Protein AF-0000000085990674 (afdb_homodimer)

Secondary structure (DSSP, 8-state):
--PPPEEEE----EEE-TT--EEE--EEET--S-EEEEETTEEPPPBTTTEE--SS-TT-B--EEE-S--HHHH-EEEEEEE--SSTTSPPEEPPPEEEEE------/--PPPEEEE----EEE-TT--EEE--EEET--S-EEEEETTEEPPPBTTTEE--SS-TT-B--EEE-S--HHHH-EEEEEEE--SSSSSPPEEPPPEEEEE------

pLDDT: mean 93.73, std 12.55, range [32.0, 98.94]

InterPro domains:
  IPR003599 Immunoglobulin domain subtype [SM00409] (11-102)
  IPR007110 Immunoglobulin-like domain [PS50835] (5-93)
  IPR013098 Immunoglobulin I-set [PF07679] (6-86)
  IPR013783 Immunoglobulin-like fold [G3DSA:2.60.40.10] (4-104)
  IPR036179 Immunoglobulin-like domain superfamily [SSF48726] (5-102)

Radius of gyration: 18.26 Å; Cα contacts (8 Å, |Δi|>4): 557; chains: 2; bounding box: 51×64×45 Å

Structure (mmCIF, N/CA/C/O backbone):
data_AF-0000000085990674-model_v1
#
loop_
_entity.id
_entity.type
_entity.pdbx_description
1 polymer 'Kin of IRRE-like protein 1'
#
loop_
_atom_site.group_PDB
_atom_site.id
_atom_site.type_symbol
_atom_site.label_atom_id
_atom_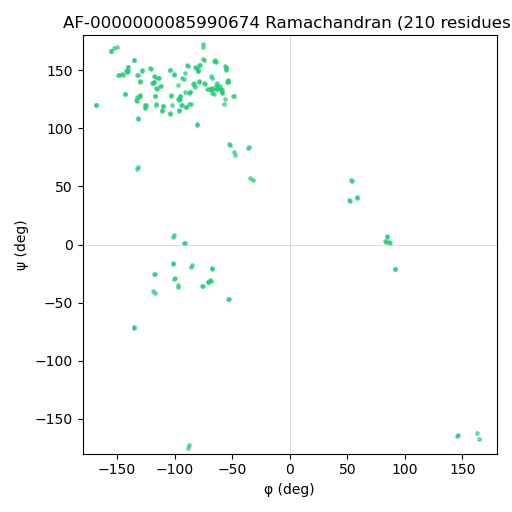site.label_alt_id
_atom_site.label_comp_id
_atom_site.label_asym_id
_atom_site.label_entity_id
_atom_site.label_seq_id
_atom_site.pdbx_PDB_ins_code
_atom_site.Cartn_x
_atom_site.Cartn_y
_atom_site.Cartn_z
_atom_site.occupancy
_atom_site.B_iso_or_equiv
_atom_site.auth_seq_id
_atom_site.auth_comp_id
_atom_site.auth_asym_id
_atom_site.auth_atom_id
_atom_site.pdbx_PDB_model_num
ATOM 1 N N . ALA A 1 1 ? -24.328 -13.125 8.32 1 42.25 1 ALA A N 1
ATOM 2 C CA . ALA A 1 1 ? -24.328 -12.32 7.105 1 42.25 1 ALA A CA 1
ATOM 3 C C . ALA A 1 1 ? -23.016 -11.586 6.926 1 42.25 1 ALA A C 1
ATOM 5 O O . ALA A 1 1 ? -22.594 -10.828 7.805 1 42.25 1 ALA A O 1
ATOM 6 N N . LEU A 1 2 ? -21.922 -12.164 6.461 1 58.19 2 LEU A N 1
ATOM 7 C CA . LEU A 1 2 ? -20.531 -11.703 6.512 1 58.19 2 LEU A CA 1
ATOM 8 C C . LEU A 1 2 ? -20.422 -10.273 5.98 1 58.19 2 LEU A C 1
ATOM 10 O O . LEU A 1 2 ? -20.641 -10.031 4.793 1 58.19 2 LEU A O 1
ATOM 14 N N . PHE A 1 3 ? -20.656 -9.391 6.926 1 79.94 3 PHE A N 1
ATOM 15 C CA . PHE A 1 3 ? -20.781 -8 6.504 1 79.94 3 PHE A CA 1
ATOM 16 C C . PHE A 1 3 ? -19.531 -7.547 5.762 1 79.94 3 PHE A C 1
ATOM 18 O O . PHE A 1 3 ? -18.406 -7.848 6.176 1 79.94 3 PHE A O 1
ATOM 25 N N . LEU A 1 4 ? -19.672 -7.117 4.527 1 89 4 LEU A N 1
ATOM 26 C CA . LEU A 1 4 ? -18.641 -6.551 3.676 1 89 4 LEU A CA 1
ATOM 27 C C . LEU A 1 4 ? -18.062 -5.277 4.293 1 89 4 LEU A C 1
ATOM 29 O O . LEU A 1 4 ? -18.766 -4.543 4.98 1 89 4 LEU A O 1
ATOM 33 N N . GLN A 1 5 ? -16.797 -5.152 4.258 1 96 5 GLN A N 1
ATOM 34 C CA . GLN A 1 5 ? -16.219 -3.875 4.668 1 96 5 GLN A CA 1
ATOM 35 C C . GLN A 1 5 ? -16.672 -2.746 3.744 1 96 5 GLN A C 1
ATOM 37 O O . GLN A 1 5 ? -16.781 -2.936 2.531 1 96 5 GLN A O 1
ATOM 42 N N . VAL A 1 6 ? -16.984 -1.6 4.344 1 96.5 6 VAL A N 1
ATOM 43 C CA . VAL A 1 6 ? -17.484 -0.451 3.59 1 96.5 6 VAL A CA 1
ATOM 44 C C . VAL A 1 6 ? -16.969 0.841 4.227 1 96.5 6 VAL A C 1
ATOM 46 O O . VAL A 1 6 ? -16.844 0.926 5.449 1 96.5 6 VAL A O 1
ATOM 49 N N . PHE A 1 7 ? -16.75 1.803 3.361 1 98.12 7 PHE A N 1
ATOM 50 C CA . PHE A 1 7 ? -16.344 3.088 3.918 1 98.12 7 PHE A CA 1
ATOM 51 C C . PHE A 1 7 ? -17.484 3.717 4.707 1 98.12 7 PHE A C 1
ATOM 53 O O . PHE A 1 7 ? -18.625 3.732 4.25 1 98.12 7 PHE A O 1
ATOM 60 N N . ASP A 1 8 ? -17.141 4.094 5.836 1 98.56 8 ASP A N 1
ATOM 61 C CA . ASP A 1 8 ? -18.047 4.891 6.648 1 98.56 8 ASP A CA 1
ATOM 62 C C . ASP A 1 8 ? -17.734 6.379 6.539 1 98.56 8 ASP A C 1
ATOM 64 O O . ASP A 1 8 ? -18.625 7.223 6.645 1 98.56 8 ASP A O 1
ATOM 68 N N . THR A 1 9 ? -16.547 6.789 6.438 1 98.81 9 THR A N 1
ATOM 69 C CA . THR A 1 9 ? -16.016 8.133 6.223 1 98.81 9 THR A CA 1
ATOM 70 C C . THR A 1 9 ? -14.984 8.133 5.105 1 98.81 9 THR A C 1
ATOM 72 O O . THR A 1 9 ? -14.062 7.324 5.109 1 98.81 9 THR A O 1
ATOM 75 N N . LEU A 1 10 ? -15.172 8.984 4.145 1 98.88 10 LEU A N 1
ATOM 76 C CA . LEU A 1 10 ? -14.234 9.148 3.037 1 98.88 10 LEU A CA 1
ATOM 77 C C . LEU A 1 10 ? -13.352 10.367 3.248 1 98.88 10 LEU A C 1
ATOM 79 O O . LEU A 1 10 ? -13.773 11.352 3.865 1 98.88 10 LEU A O 1
ATOM 83 N N . PRO A 1 11 ? -12.07 10.289 2.773 1 98.88 11 PRO A N 1
ATOM 84 C CA . PRO A 1 11 ? -11.25 11.5 2.809 1 98.88 11 PRO A CA 1
ATOM 85 C C . PRO A 1 11 ? -11.797 12.602 1.9 1 98.88 11 PRO A C 1
ATOM 87 O O . PRO A 1 11 ? -12.57 12.32 0.98 1 98.88 11 PRO A O 1
ATOM 90 N N . GLN A 1 12 ? -11.398 13.758 2.225 1 98.5 12 GLN A N 1
ATOM 91 C CA . GLN A 1 12 ? -11.766 14.922 1.427 1 98.5 12 GLN A CA 1
ATOM 92 C C . GLN A 1 12 ? -10.562 15.836 1.203 1 98.5 12 GLN A C 1
ATOM 94 O O . GLN A 1 12 ? -9.586 15.773 1.95 1 98.5 12 GLN A O 1
ATOM 99 N N . ASP A 1 13 ? -10.688 16.656 0.157 1 98.62 13 ASP A N 1
ATOM 100 C CA . ASP A 1 13 ? -9.656 17.656 -0.082 1 98.62 13 ASP A CA 1
ATOM 101 C C . ASP A 1 13 ? -9.414 18.5 1.163 1 98.62 13 ASP A C 1
ATOM 103 O O . ASP A 1 13 ? -10.352 18.844 1.882 1 98.62 13 ASP A O 1
ATOM 107 N N . ARG A 1 14 ? -8.172 18.797 1.4 1 97.69 14 ARG A N 1
ATOM 108 C CA . ARG A 1 14 ? -7.801 19.609 2.551 1 97.69 14 ARG A CA 1
ATOM 109 C C . ARG A 1 14 ? -6.691 20.594 2.188 1 97.69 14 ARG A C 1
ATOM 111 O O . ARG A 1 14 ? -5.914 20.344 1.263 1 97.69 14 ARG A O 1
ATOM 118 N N . GLU A 1 15 ? -6.688 21.641 2.801 1 97.75 15 GLU A N 1
ATOM 119 C CA . GLU A 1 15 ? -5.594 22.609 2.768 1 97.75 15 GLU A CA 1
ATOM 120 C C . GLU A 1 15 ? -4.965 22.781 4.148 1 97.75 15 GLU A C 1
ATOM 122 O O . GLU A 1 15 ? -5.672 22.781 5.16 1 97.75 15 GLU A O 1
ATOM 127 N N . VAL A 1 16 ? -3.703 22.969 4.184 1 98.06 16 VAL A N 1
ATOM 128 C CA . VAL A 1 16 ? -3.01 23.078 5.465 1 98.06 16 VAL A CA 1
ATOM 129 C C . VAL A 1 16 ? -1.811 24.016 5.32 1 98.06 16 VAL A C 1
ATOM 131 O O . VAL A 1 16 ? -1.22 24.109 4.242 1 98.06 16 VAL A O 1
ATOM 134 N N . ASN A 1 17 ? -1.487 24.766 6.344 1 97.25 17 ASN A N 1
ATOM 135 C CA . ASN A 1 17 ? -0.262 25.562 6.348 1 97.25 17 ASN A CA 1
ATOM 136 C C . ASN A 1 17 ? 0.957 24.703 6.684 1 97.25 17 ASN A C 1
ATOM 138 O O . ASN A 1 17 ? 0.859 23.766 7.465 1 97.25 17 ASN A O 1
ATOM 142 N N . PRO A 1 18 ? 2.135 25.125 6.102 1 97.12 18 PRO A N 1
ATOM 143 C CA . PRO A 1 18 ? 3.346 24.391 6.488 1 97.12 18 PRO A CA 1
ATOM 144 C C . PRO A 1 18 ? 3.549 24.344 8 1 97.12 18 PRO A C 1
ATOM 146 O O . PRO A 1 18 ? 3.287 25.344 8.688 1 97.12 18 PRO A O 1
ATOM 149 N N . GLY A 1 19 ? 4.008 23.141 8.5 1 96.62 19 GLY A N 1
ATOM 150 C CA . GLY A 1 19 ? 4.336 23.016 9.906 1 96.62 19 GLY A CA 1
ATOM 151 C C . GLY A 1 19 ? 3.162 22.547 10.75 1 96.62 19 GLY A C 1
ATOM 152 O O . GLY A 1 19 ? 3.348 22.047 11.859 1 96.62 19 GLY A O 1
ATOM 153 N N . GLU A 1 20 ? 1.938 22.719 10.234 1 97.19 20 GLU A N 1
ATOM 154 C CA . GLU A 1 20 ? 0.744 22.391 11.008 1 97.19 20 GLU A CA 1
ATOM 155 C C . GLU A 1 20 ? 0.441 20.8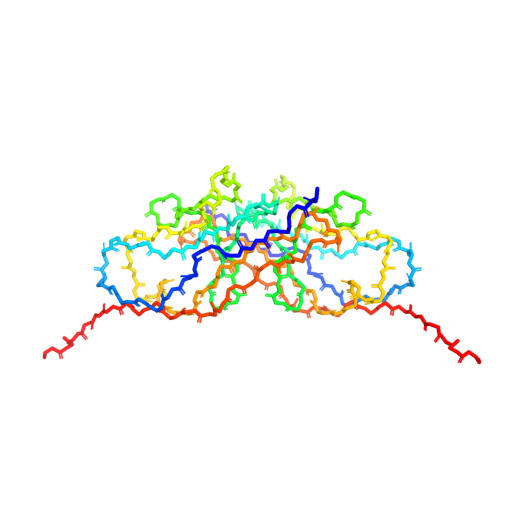91 10.938 1 97.19 20 GLU A C 1
ATOM 157 O O . GLU A 1 20 ? 0.866 20.203 10.008 1 97.19 20 GLU A O 1
ATOM 162 N N . LEU A 1 21 ? -0.22 20.422 12.023 1 98.12 21 LEU A N 1
ATOM 163 C CA . LEU A 1 21 ? -0.742 19.062 12.055 1 98.12 21 LEU A CA 1
ATOM 164 C C . LEU A 1 21 ? -2.096 18.969 11.359 1 98.12 21 LEU A C 1
ATOM 166 O O . LEU A 1 21 ? -2.947 19.844 11.547 1 98.12 21 LEU A O 1
ATOM 170 N N . ILE A 1 22 ? -2.318 18 10.594 1 98.5 22 ILE A N 1
ATOM 171 C CA . ILE A 1 22 ? -3.621 17.781 9.969 1 98.5 22 ILE A CA 1
ATOM 172 C C . ILE A 1 22 ? -3.949 16.281 9.969 1 98.5 22 ILE A C 1
ATOM 174 O O . ILE A 1 22 ? -3.047 15.445 9.977 1 98.5 22 ILE A O 1
ATOM 178 N N . VAL A 1 23 ? -5.188 15.914 9.969 1 98.62 23 VAL A N 1
ATOM 179 C CA . VAL A 1 23 ? -5.668 14.547 9.844 1 98.62 23 VAL A CA 1
ATOM 180 C C . VAL A 1 23 ? -6.496 14.406 8.562 1 98.62 23 VAL A C 1
ATOM 182 O O . VAL A 1 23 ? -7.391 15.211 8.305 1 98.62 23 VAL A O 1
ATOM 185 N N . ILE A 1 24 ? -6.227 13.508 7.77 1 98.81 24 ILE A N 1
ATOM 186 C CA . ILE A 1 24 ? -7.102 13.109 6.668 1 98.81 24 ILE A CA 1
ATOM 187 C C . ILE A 1 24 ? -7.949 11.914 7.09 1 98.81 24 ILE A C 1
ATOM 189 O O . ILE A 1 24 ? -7.418 10.828 7.355 1 98.81 24 ILE A O 1
ATOM 193 N N . PRO A 1 25 ? -9.188 12.078 7.148 1 98.88 25 PRO A N 1
ATOM 194 C CA . PRO A 1 25 ? -10.023 11.023 7.711 1 98.88 25 PRO A CA 1
ATOM 195 C C . PRO A 1 25 ? -10.273 9.883 6.727 1 98.88 25 PRO A C 1
ATOM 197 O O . PRO A 1 25 ? -10.305 10.102 5.512 1 98.88 25 PRO A O 1
ATOM 200 N N . CYS A 1 26 ? -10.516 8.781 7.238 1 98.94 26 CYS A N 1
ATOM 201 C CA . CYS A 1 26 ? -10.961 7.574 6.555 1 98.94 26 CYS A CA 1
ATOM 202 C C . CYS A 1 26 ? -11.422 6.52 7.551 1 98.94 26 CYS A C 1
ATOM 204 O O . CYS A 1 26 ? -10.641 6.062 8.391 1 98.94 26 CYS A O 1
ATOM 206 N N . LYS A 1 27 ? -12.555 6.117 7.504 1 98.88 27 LYS A N 1
ATOM 207 C CA . LYS A 1 27 ? -13.094 5.117 8.422 1 98.88 27 LYS A CA 1
ATOM 208 C C . LYS A 1 27 ? -13.844 4.023 7.668 1 98.88 27 LYS A C 1
ATOM 210 O O . LYS A 1 27 ? -14.523 4.301 6.676 1 98.88 27 LYS A O 1
ATOM 215 N N . VAL A 1 28 ? -13.789 2.879 8.125 1 98.25 28 VAL A N 1
ATOM 216 C CA . VAL A 1 28 ? -14.359 1.718 7.449 1 98.25 28 VAL A CA 1
ATOM 217 C C . VAL A 1 28 ? -15.234 0.926 8.422 1 98.25 28 VAL A C 1
ATOM 219 O O . VAL A 1 28 ? -14.805 0.62 9.539 1 98.25 28 VAL A O 1
ATOM 222 N N . ARG A 1 29 ? -16.391 0.662 8.047 1 97.38 29 ARG A N 1
ATOM 223 C CA . ARG A 1 29 ? -17.25 -0.244 8.797 1 97.38 29 ARG A CA 1
ATOM 224 C C . ARG A 1 29 ? -16.953 -1.698 8.438 1 97.38 29 ARG A C 1
ATOM 226 O O . ARG A 1 29 ? -16.766 -2.025 7.262 1 97.38 29 ARG A O 1
ATOM 233 N N . ASN A 1 30 ? -16.938 -2.602 9.516 1 95.62 30 ASN A N 1
ATOM 234 C CA . ASN A 1 30 ? -16.672 -4.023 9.344 1 95.62 30 ASN A CA 1
ATOM 235 C C . ASN A 1 30 ? -15.312 -4.27 8.695 1 95.62 30 ASN A C 1
ATOM 237 O O . ASN A 1 30 ? -15.203 -5.059 7.754 1 95.62 30 ASN A O 1
ATOM 241 N N . ARG A 1 31 ? -14.375 -3.537 9.094 1 96.5 31 ARG A N 1
ATOM 242 C CA . ARG A 1 31 ? -13.047 -3.623 8.5 1 96.5 31 ARG A CA 1
ATOM 243 C C . ARG A 1 31 ? -12.469 -5.027 8.648 1 96.5 31 ARG A C 1
ATOM 245 O O . ARG A 1 31 ? -12.367 -5.547 9.758 1 96.5 31 ARG A O 1
ATOM 252 N N . LYS A 1 32 ? -12 -5.559 7.617 1 94.88 32 LYS A N 1
ATOM 253 C CA . LYS A 1 32 ? -11.391 -6.883 7.613 1 94.88 32 LYS A CA 1
ATOM 254 C C . LYS A 1 32 ? -9.914 -6.805 7.211 1 94.88 32 LYS A C 1
ATOM 256 O O . LYS A 1 32 ? -9.07 -7.5 7.785 1 94.88 32 LYS A O 1
ATOM 261 N N . GLY A 1 33 ? -9.656 -6 6.234 1 96.38 33 GLY A N 1
ATOM 262 C CA . GLY A 1 33 ? -8.297 -5.879 5.727 1 96.38 33 GLY A CA 1
ATOM 263 C C . GLY A 1 33 ? -7.473 -4.848 6.473 1 96.38 33 GLY A C 1
ATOM 264 O O . GLY A 1 33 ? -7.879 -4.371 7.531 1 96.38 33 GLY A O 1
ATOM 265 N N . GLU A 1 34 ? -6.266 -4.586 5.961 1 97.25 34 GLU A N 1
ATOM 266 C CA . GLU A 1 34 ? -5.355 -3.59 6.523 1 97.25 34 GLU A CA 1
ATOM 267 C C . GLU A 1 34 ? -5.527 -2.238 5.836 1 97.25 34 GLU A C 1
ATOM 269 O O . GLU A 1 34 ? -5.707 -2.172 4.617 1 97.25 34 GLU A O 1
ATOM 274 N N . CYS A 1 35 ? -5.406 -1.217 6.617 1 98.62 35 CYS A N 1
ATOM 275 C CA . CYS A 1 35 ? -5.438 0.138 6.074 1 98.62 35 CYS A CA 1
ATOM 276 C C . CYS A 1 35 ? -4.094 0.508 5.457 1 98.62 35 CYS A C 1
ATOM 278 O O . CYS A 1 35 ? -3.041 0.162 5.992 1 98.62 35 CYS A O 1
ATOM 280 N N . ALA A 1 36 ? -4.184 1.183 4.371 1 98.62 36 ALA A N 1
ATOM 281 C CA . ALA A 1 36 ? -3.002 1.698 3.682 1 98.62 36 ALA A CA 1
ATOM 282 C C . ALA A 1 36 ? -3.268 3.082 3.096 1 98.62 36 ALA A C 1
ATOM 284 O O . ALA A 1 36 ? -4.41 3.416 2.771 1 98.62 36 ALA A O 1
ATOM 285 N N . TRP A 1 37 ? -2.254 3.834 3.047 1 98.81 37 TRP A N 1
ATOM 286 C CA . TRP A 1 37 ? -2.326 5.145 2.41 1 98.81 37 TRP A CA 1
ATOM 287 C C . TRP A 1 37 ? -1.354 5.234 1.238 1 98.81 37 TRP A C 1
ATOM 289 O O . TRP A 1 37 ? -0.23 4.734 1.316 1 98.81 37 TRP A O 1
ATOM 299 N N . LEU A 1 38 ? -1.791 5.805 0.256 1 98.75 38 LEU A N 1
ATOM 300 C CA . LEU A 1 38 ? -0.94 6.141 -0.881 1 98.75 38 LEU A CA 1
ATOM 301 C C . LEU A 1 38 ? -0.883 7.652 -1.09 1 98.75 38 LEU A C 1
ATOM 303 O O . LEU A 1 38 ? -1.889 8.344 -0.918 1 98.75 38 LEU A O 1
ATOM 307 N N . LYS A 1 39 ? 0.261 8.094 -1.398 1 98.44 39 LYS A N 1
ATOM 308 C CA . LYS A 1 39 ? 0.44 9.445 -1.918 1 98.44 39 LYS A CA 1
ATOM 309 C C . LYS A 1 39 ? 0.974 9.414 -3.348 1 98.44 39 LYS A C 1
ATOM 311 O O . LYS A 1 39 ? 2.039 8.852 -3.607 1 98.44 39 LYS A O 1
ATOM 316 N N . ASP A 1 40 ? 0.173 10.023 -4.234 1 98.06 40 ASP A N 1
ATOM 317 C CA . ASP A 1 40 ? 0.541 10.047 -5.645 1 98.06 40 ASP A CA 1
ATOM 318 C C . ASP A 1 40 ? 0.86 8.641 -6.148 1 98.06 40 ASP A C 1
ATOM 320 O O . ASP A 1 40 ? 1.85 8.438 -6.859 1 98.06 40 ASP A O 1
ATOM 324 N N . GLY A 1 41 ? 0.115 7.656 -5.684 1 97.56 41 GLY A N 1
ATOM 325 C CA . GLY A 1 41 ? 0.191 6.293 -6.184 1 97.56 41 GLY A CA 1
ATOM 326 C C . GLY A 1 41 ? 1.259 5.465 -5.496 1 97.56 41 GLY A C 1
ATOM 327 O O . GLY A 1 41 ? 1.486 4.309 -5.863 1 97.56 41 GLY A O 1
ATOM 328 N N . VAL A 1 42 ? 1.925 6.09 -4.527 1 97.88 42 VAL A N 1
ATOM 329 C CA . VAL A 1 42 ? 3.006 5.406 -3.824 1 97.88 42 VAL A CA 1
ATOM 330 C C . VAL A 1 42 ? 2.6 5.156 -2.373 1 97.88 42 VAL A C 1
ATOM 332 O O . VAL A 1 42 ? 2.057 6.043 -1.71 1 97.88 42 VAL A O 1
ATOM 335 N N . VAL A 1 43 ? 2.9 3.916 -1.858 1 98.44 43 VAL A N 1
ATOM 336 C CA . VAL A 1 43 ? 2.498 3.529 -0.51 1 98.44 43 VAL A CA 1
ATOM 337 C C . VAL A 1 43 ? 3.279 4.344 0.517 1 98.44 43 VAL A C 1
ATOM 339 O O . VAL A 1 43 ? 4.5 4.496 0.401 1 98.44 43 VAL A O 1
ATOM 342 N N . VAL A 1 44 ? 2.615 4.836 1.443 1 97.81 44 VAL A N 1
ATOM 343 C CA . VAL A 1 44 ? 3.195 5.668 2.492 1 97.81 44 VAL A CA 1
ATOM 344 C C . VAL A 1 44 ? 3.514 4.809 3.715 1 97.81 44 VAL A C 1
ATOM 346 O O . VAL A 1 44 ? 2.67 4.035 4.172 1 97.81 44 VAL A O 1
ATOM 349 N N . GLY A 1 45 ? 4.691 4.875 4.195 1 97.12 45 GLY A N 1
ATOM 350 C CA . GLY A 1 45 ? 5.043 4.227 5.449 1 97.12 45 GLY A CA 1
ATOM 351 C C . GLY A 1 45 ? 4.812 5.109 6.66 1 97.12 45 GLY A C 1
ATOM 352 O O . GLY A 1 45 ? 4.836 6.34 6.555 1 97.12 45 GLY A O 1
ATOM 353 N N . LYS A 1 46 ? 4.59 4.469 7.809 1 96.81 46 LYS A N 1
ATOM 354 C CA . LYS A 1 46 ? 4.535 5.211 9.062 1 96.81 46 LYS A CA 1
ATOM 355 C C . LYS A 1 46 ? 5.898 5.793 9.422 1 96.81 46 LYS A C 1
ATOM 357 O O . LYS A 1 46 ? 6.922 5.117 9.289 1 96.81 46 LYS A O 1
ATOM 362 N N . ILE A 1 47 ? 5.887 6.934 9.781 1 96.12 47 ILE A N 1
ATOM 363 C CA . ILE A 1 47 ? 7.074 7.637 10.258 1 96.12 47 ILE A CA 1
ATOM 364 C C . ILE A 1 47 ? 6.758 8.359 11.562 1 96.12 47 ILE A C 1
ATOM 366 O O . ILE A 1 47 ? 6.035 9.359 11.57 1 96.12 47 ILE A O 1
ATOM 370 N N . PRO A 1 48 ? 7.32 7.816 12.625 1 93.69 48 PRO A N 1
ATOM 371 C CA . PRO A 1 48 ? 7.059 8.5 13.891 1 93.69 48 PRO A CA 1
ATOM 372 C C . PRO A 1 48 ? 7.301 10.008 13.805 1 93.69 48 PRO A C 1
ATOM 374 O O . PRO A 1 48 ? 8.352 10.445 13.336 1 93.69 48 PRO A O 1
ATOM 377 N N . GLY A 1 49 ? 6.316 10.758 14.219 1 93.94 49 GLY A N 1
ATOM 378 C CA . GLY A 1 49 ? 6.418 12.211 14.211 1 93.94 49 GLY A CA 1
ATOM 379 C C . GLY A 1 49 ? 6.098 12.828 12.859 1 93.94 49 GLY A C 1
ATOM 380 O O . GLY A 1 49 ? 6.242 14.039 12.68 1 93.94 49 GLY A O 1
ATOM 381 N N . LYS A 1 50 ? 5.754 12.109 11.977 1 97.06 50 LYS A N 1
ATOM 382 C CA . LYS A 1 50 ? 5.441 12.641 10.656 1 97.06 50 LYS A CA 1
ATOM 383 C C . LYS A 1 50 ? 4.156 12.023 10.102 1 97.06 50 LYS A C 1
ATOM 385 O O . LYS A 1 50 ? 3.131 12.695 10 1 97.06 50 LYS A O 1
ATOM 390 N N . TYR A 1 51 ? 4.176 10.758 9.727 1 98.12 51 TYR A N 1
ATOM 391 C CA . TYR A 1 51 ? 2.996 10.023 9.281 1 98.12 51 TYR A CA 1
ATOM 392 C C . TYR A 1 51 ? 2.586 8.977 10.297 1 98.12 51 TYR A C 1
ATOM 394 O O . TYR A 1 51 ? 3.332 8.023 10.555 1 98.12 51 TYR A O 1
ATOM 402 N N . THR A 1 52 ? 1.354 9.094 10.836 1 98.19 52 THR A N 1
ATOM 403 C CA . THR A 1 52 ? 0.875 8.133 11.82 1 98.19 52 THR A CA 1
ATOM 404 C C . THR A 1 52 ? -0.539 7.672 11.484 1 98.19 52 THR A C 1
ATOM 406 O O . THR A 1 52 ? -1.438 8.492 11.289 1 98.19 52 THR A O 1
ATOM 409 N N . PHE A 1 53 ? -0.745 6.398 11.359 1 98.44 53 PHE A N 1
ATOM 410 C CA . PHE A 1 53 ? -2.047 5.773 11.156 1 98.44 53 PHE A CA 1
ATOM 411 C C . PHE A 1 53 ? -2.033 4.324 11.641 1 98.44 53 PHE A C 1
ATOM 413 O O . PHE A 1 53 ? -0.971 3.781 11.953 1 98.44 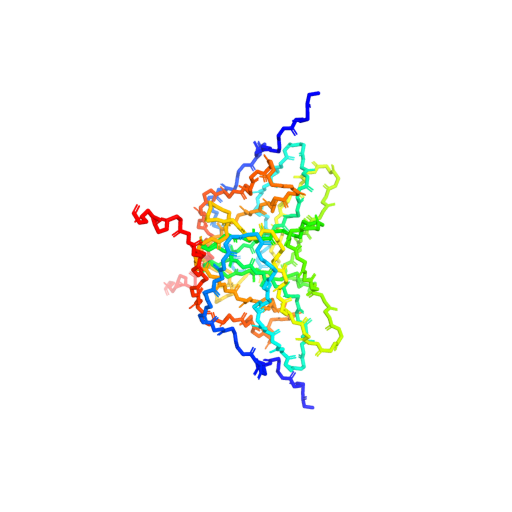53 PHE A O 1
ATOM 420 N N . ASN A 1 54 ? -3.18 3.75 11.766 1 98.19 54 ASN A N 1
ATOM 421 C CA . ASN A 1 54 ? -3.279 2.355 12.18 1 98.19 54 ASN A CA 1
ATOM 422 C C . ASN A 1 54 ? -3.58 1.438 11 1 98.19 54 ASN A C 1
ATOM 424 O O . ASN A 1 54 ? -4.527 1.677 10.25 1 98.19 54 ASN A O 1
ATOM 428 N N . ARG A 1 55 ? -2.828 0.45 10.875 1 97.31 55 ARG A N 1
ATOM 429 C CA . ARG A 1 55 ? -3.047 -0.486 9.773 1 97.31 55 ARG A CA 1
ATOM 430 C C . ARG A 1 55 ? -4.238 -1.393 10.062 1 97.31 55 ARG A C 1
ATOM 432 O O . ARG A 1 55 ? -4.949 -1.8 9.141 1 97.31 55 ARG A O 1
ATOM 439 N N . GLU A 1 56 ? -4.336 -1.705 11.367 1 97.38 56 GLU A N 1
ATOM 440 C CA . GLU A 1 56 ? -5.395 -2.631 11.75 1 97.38 56 GLU A CA 1
ATOM 441 C C . GLU A 1 56 ? -6.176 -2.111 12.953 1 97.38 56 GLU A C 1
ATOM 443 O O . GLU A 1 56 ? -6.266 -2.787 13.977 1 97.38 56 GLU A O 1
ATOM 448 N N . PRO A 1 57 ? -6.844 -1.015 12.75 1 98.31 57 PRO A N 1
ATOM 449 C CA . PRO A 1 57 ? -7.625 -0.48 13.867 1 98.31 57 PRO A CA 1
ATOM 450 C C . PRO A 1 57 ? -8.883 -1.296 14.148 1 98.31 57 PRO A C 1
ATOM 452 O O . PRO A 1 57 ? -9.633 -1.625 13.219 1 98.31 57 PRO A O 1
ATOM 455 N N . ASP A 1 58 ? -9.203 -1.532 15.367 1 97.19 58 ASP A N 1
ATOM 456 C CA . ASP A 1 58 ? -10.383 -2.305 15.742 1 97.19 58 ASP A CA 1
ATOM 457 C C . ASP A 1 58 ? -11.664 -1.524 15.453 1 97.19 58 ASP A C 1
ATOM 459 O O . ASP A 1 58 ? -12.703 -2.113 15.133 1 97.19 58 ASP A O 1
ATOM 463 N N . ASP A 1 59 ? -11.547 -0.272 15.578 1 97.62 59 ASP A N 1
ATOM 464 C CA . ASP A 1 59 ? -12.742 0.55 15.406 1 97.62 59 ASP A CA 1
ATOM 465 C C . ASP A 1 59 ? -12.898 1.002 13.961 1 97.62 59 ASP A C 1
ATOM 467 O O . ASP A 1 59 ? -13.781 1.805 13.641 1 97.62 59 ASP A O 1
ATOM 471 N N . GLY A 1 60 ? -12.039 0.632 13.039 1 98.25 60 GLY A N 1
ATOM 472 C CA . GLY A 1 60 ? -12.148 0.915 11.617 1 98.25 60 GLY A CA 1
ATOM 473 C C . GLY A 1 60 ? -11.609 2.281 11.234 1 98.25 60 GLY A C 1
ATOM 474 O O . GLY A 1 60 ? -11.773 2.725 10.102 1 98.25 60 GLY A O 1
ATOM 475 N N . ASP A 1 61 ? -10.984 2.941 12.258 1 98.88 61 ASP A N 1
ATOM 476 C CA . ASP A 1 61 ? -10.438 4.266 11.977 1 98.88 61 ASP A CA 1
ATOM 477 C C . ASP A 1 61 ? -9.086 4.168 11.273 1 98.88 61 ASP A C 1
ATOM 479 O O . ASP A 1 61 ? -8.047 4.051 11.922 1 98.88 61 ASP A O 1
ATOM 483 N N . CYS A 1 62 ? -9.047 4.41 9.922 1 98.88 62 CYS A N 1
ATOM 484 C CA . CYS A 1 62 ? -7.859 4.324 9.07 1 98.88 62 CYS A CA 1
ATOM 485 C C . CYS A 1 62 ? -7.297 5.711 8.789 1 98.88 62 CYS A C 1
ATOM 487 O O . CYS A 1 62 ? -6.426 5.867 7.93 1 98.88 62 CYS A O 1
ATOM 489 N N . GLY A 1 63 ? -7.812 6.73 9.406 1 98.88 63 GLY A N 1
ATOM 490 C CA . GLY A 1 63 ? -7.328 8.078 9.148 1 98.88 63 GLY A CA 1
ATOM 491 C C . GLY A 1 63 ? -5.832 8.227 9.359 1 98.88 63 GLY A C 1
ATOM 492 O O . GLY A 1 63 ? -5.246 7.531 10.188 1 98.88 63 GLY A O 1
ATOM 493 N N . ILE A 1 64 ? -5.207 9.156 8.68 1 98.88 64 ILE A N 1
ATOM 494 C CA . ILE A 1 64 ? -3.773 9.391 8.828 1 98.88 64 ILE A CA 1
ATOM 495 C C . ILE A 1 64 ? -3.531 10.781 9.406 1 98.88 64 ILE A C 1
ATOM 497 O O . ILE A 1 64 ? -4.176 11.75 8.992 1 98.88 64 ILE A O 1
ATOM 501 N N . THR A 1 65 ? -2.689 10.852 10.359 1 98.81 65 THR A N 1
ATOM 502 C CA . THR A 1 65 ? -2.209 12.109 10.914 1 98.81 65 THR A CA 1
ATOM 503 C C . THR A 1 65 ? -0.883 12.516 10.273 1 98.81 65 THR A C 1
ATOM 505 O O . THR A 1 65 ? 0.072 11.734 10.273 1 98.81 65 THR A O 1
ATOM 508 N N . ILE A 1 66 ? -0.837 13.648 9.758 1 98.75 66 ILE A N 1
ATOM 509 C CA . ILE A 1 66 ? 0.371 14.227 9.18 1 98.75 66 ILE A CA 1
ATOM 510 C C . ILE A 1 66 ? 0.85 15.391 10.055 1 98.75 66 ILE A C 1
ATOM 512 O O . ILE A 1 66 ? 0.144 16.391 10.211 1 98.75 66 ILE A O 1
ATOM 516 N N . THR A 1 67 ? 1.987 15.203 10.602 1 98.12 67 THR A N 1
ATOM 517 C CA . THR A 1 67 ? 2.586 16.234 11.438 1 98.12 67 THR A CA 1
ATOM 518 C C . THR A 1 67 ? 3.709 16.953 10.688 1 98.12 67 THR A C 1
ATOM 520 O O . THR A 1 67 ? 4.297 16.391 9.766 1 98.12 67 THR A O 1
ATOM 523 N N . ASN A 1 68 ? 3.92 18.234 11.023 1 96.75 68 ASN A N 1
ATOM 524 C CA . ASN A 1 68 ? 4.973 19.016 10.391 1 96.75 68 ASN A CA 1
ATOM 525 C C . ASN A 1 68 ? 4.848 19 8.867 1 96.75 68 ASN A C 1
ATOM 527 O O . ASN A 1 68 ? 5.801 18.641 8.172 1 96.75 68 ASN A O 1
ATOM 531 N N . THR A 1 69 ? 3.664 19.391 8.461 1 97.81 69 THR A N 1
ATOM 532 C CA . THR A 1 69 ? 3.34 19.344 7.039 1 97.81 69 THR A CA 1
ATOM 533 C C . THR A 1 69 ? 4.316 20.203 6.234 1 97.81 69 THR A C 1
ATOM 535 O O . THR A 1 69 ? 4.688 21.297 6.66 1 97.81 69 THR A O 1
ATOM 538 N N . GLN A 1 70 ? 4.805 19.688 5.191 1 96.88 70 GLN A N 1
ATOM 539 C CA . GLN A 1 70 ? 5.727 20.359 4.289 1 96.88 70 GLN A CA 1
ATOM 540 C C . GLN A 1 70 ? 5.266 20.234 2.838 1 96.88 70 GLN A C 1
ATOM 542 O O . GLN A 1 70 ? 4.77 19.188 2.426 1 96.88 70 GLN A O 1
ATOM 547 N N . LEU A 1 71 ? 5.43 21.328 2.088 1 96.88 71 LEU A N 1
ATOM 548 C CA . LEU A 1 71 ? 5.043 21.359 0.682 1 96.88 71 LEU A CA 1
ATOM 549 C C . LEU A 1 71 ? 5.691 20.219 -0.086 1 96.88 71 LEU A C 1
ATOM 551 O O . LEU A 1 71 ? 5.004 19.469 -0.786 1 96.88 71 LEU A O 1
ATOM 555 N N . GLU A 1 72 ? 6.992 20 0.102 1 94.25 72 GLU A N 1
ATOM 556 C CA . GLU A 1 72 ? 7.777 19.047 -0.676 1 94.25 72 GLU A CA 1
ATOM 557 C C . GLU A 1 72 ? 7.367 17.609 -0.364 1 94.25 72 GLU A C 1
ATOM 559 O O . GLU A 1 72 ? 7.402 16.734 -1.242 1 94.25 72 GLU A O 1
ATOM 564 N N . ASP A 1 73 ? 6.93 17.328 0.876 1 95.19 73 ASP A N 1
ATOM 565 C CA . ASP A 1 73 ? 6.699 15.953 1.309 1 95.19 73 ASP A CA 1
ATOM 566 C C . ASP A 1 73 ? 5.219 15.594 1.234 1 95.19 73 ASP A C 1
ATOM 568 O O . ASP A 1 73 ? 4.867 14.43 1.032 1 95.19 73 ASP A O 1
ATOM 572 N N . ASP A 1 74 ? 4.348 16.625 1.406 1 97.88 74 ASP A N 1
ATOM 573 C CA . ASP A 1 74 ? 2.986 16.234 1.774 1 97.88 74 ASP A CA 1
ATOM 574 C C . ASP A 1 74 ? 1.986 16.672 0.706 1 97.88 74 ASP A C 1
ATOM 576 O O . ASP A 1 74 ? 0.916 16.078 0.571 1 97.88 74 ASP A O 1
ATOM 580 N N . ASP A 1 75 ? 2.316 17.734 -0.08 1 98.56 75 ASP A N 1
ATOM 581 C CA . ASP A 1 75 ? 1.426 18.203 -1.142 1 98.56 75 ASP A CA 1
ATOM 582 C C . ASP A 1 75 ? 1.234 17.109 -2.203 1 98.56 75 ASP A C 1
ATOM 584 O O . ASP A 1 75 ? 2.201 16.484 -2.637 1 98.56 75 ASP A O 1
ATOM 588 N N . GLY A 1 76 ? -0 16.938 -2.588 1 98.5 76 GLY A N 1
ATOM 589 C CA . GLY A 1 76 ? -0.24 15.945 -3.623 1 98.5 76 GLY A CA 1
ATOM 590 C C . GLY A 1 76 ? -1.553 15.203 -3.451 1 98.5 76 GLY A C 1
ATOM 591 O O . GLY A 1 76 ? -2.441 15.664 -2.73 1 98.5 76 GLY A O 1
ATOM 592 N N . LEU A 1 77 ? -1.758 14.102 -4.109 1 98.88 77 LEU A N 1
ATOM 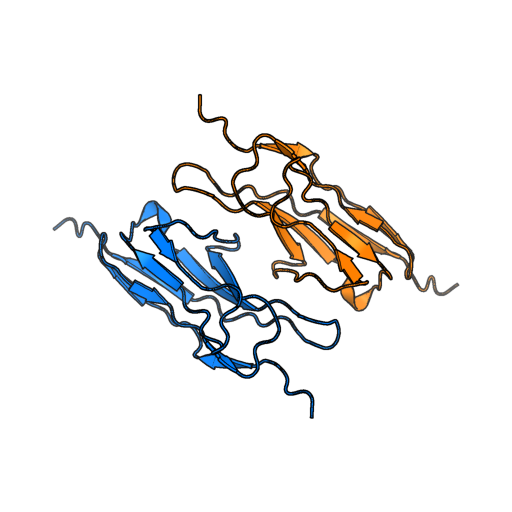593 C CA . LEU A 1 77 ? -2.971 13.289 -4.09 1 98.88 77 LEU A CA 1
ATOM 594 C C . LEU A 1 77 ? -2.84 12.141 -3.098 1 98.88 77 LEU A C 1
ATOM 596 O O . LEU A 1 77 ? -1.878 11.375 -3.154 1 98.88 77 LEU A O 1
ATOM 600 N N . TRP A 1 78 ? -3.779 12.07 -2.184 1 98.88 78 TRP A N 1
ATOM 601 C CA . TRP A 1 78 ? -3.805 11.047 -1.143 1 98.88 78 TRP A CA 1
ATOM 602 C C . TRP A 1 78 ? -4.996 10.109 -1.328 1 98.88 78 TRP A C 1
ATOM 604 O O . TRP A 1 78 ? -6.074 10.547 -1.736 1 98.88 78 TRP A O 1
ATOM 614 N N . GLN A 1 79 ? -4.844 8.914 -1.062 1 98.94 79 GLN A N 1
ATOM 615 C CA . GLN A 1 79 ? -5.898 7.91 -1.191 1 98.94 79 GLN A CA 1
ATOM 616 C C . GLN A 1 79 ? -5.82 6.883 -0.065 1 98.94 79 GLN A C 1
ATOM 618 O O . GLN A 1 79 ? -4.738 6.398 0.265 1 98.94 79 GLN A O 1
ATOM 623 N N . CYS A 1 80 ? -6.867 6.66 0.548 1 98.94 80 CYS A N 1
ATOM 624 C CA . CYS A 1 80 ? -7.004 5.586 1.523 1 98.94 80 CYS A CA 1
ATOM 625 C C . CYS A 1 80 ? -7.387 4.277 0.843 1 98.94 80 CYS A C 1
ATOM 627 O O . CYS A 1 80 ? -8.312 4.242 0.028 1 98.94 80 CYS A O 1
ATOM 629 N N . GLN A 1 81 ? -6.719 3.23 1.153 1 98.81 81 GLN A N 1
ATOM 630 C CA . GLN A 1 81 ? -7.098 1.895 0.708 1 98.81 81 GLN A CA 1
ATOM 631 C C . GLN A 1 81 ? -7.176 0.924 1.884 1 98.81 81 GLN A C 1
ATOM 633 O O . GLN A 1 81 ? -6.426 1.056 2.854 1 98.81 81 GLN A O 1
ATOM 638 N N . VAL A 1 82 ? -8.031 -0.039 1.786 1 98.56 82 VAL A N 1
ATOM 639 C CA . VAL A 1 82 ? -8.141 -1.144 2.734 1 98.56 82 VAL A CA 1
ATOM 640 C C . VAL A 1 82 ? -8.055 -2.473 1.988 1 98.56 82 VAL A C 1
ATOM 642 O O . VAL A 1 82 ? -8.875 -2.752 1.109 1 98.56 82 VAL A O 1
ATOM 645 N N . THR A 1 83 ? -7.055 -3.232 2.32 1 97.88 83 THR A N 1
ATOM 646 C CA . THR A 1 83 ? -6.777 -4.449 1.57 1 97.88 83 THR A CA 1
ATOM 647 C C . THR A 1 83 ? -7.906 -5.461 1.736 1 97.88 83 THR A C 1
ATOM 649 O O . THR A 1 83 ? -8.703 -5.359 2.67 1 97.88 83 THR A O 1
ATOM 652 N N . GLN A 1 84 ? -7.961 -6.344 0.788 1 94.44 84 GLN A N 1
ATOM 653 C CA . GLN A 1 84 ? -8.828 -7.504 0.967 1 94.44 84 GLN A CA 1
ATOM 654 C C . GLN A 1 84 ? -8.297 -8.422 2.064 1 94.44 84 GLN A C 1
ATOM 656 O O . GLN A 1 84 ? -7.09 -8.539 2.256 1 94.44 84 GLN A O 1
ATOM 661 N N . ALA A 1 85 ? -9.219 -9.016 2.795 1 88.75 85 ALA A N 1
ATOM 662 C CA . ALA A 1 85 ? -8.828 -10.016 3.787 1 88.75 85 ALA A CA 1
ATOM 663 C C . ALA A 1 85 ? -9.07 -11.43 3.268 1 88.75 85 ALA A C 1
ATOM 665 O O . ALA A 1 85 ? -8.578 -12.406 3.842 1 88.75 85 ALA A O 1
ATOM 666 N N . SER A 1 86 ? -9.828 -11.539 2.264 1 90.44 86 SER A N 1
ATOM 667 C CA . SER A 1 86 ? -10.133 -12.781 1.561 1 90.44 86 SER A CA 1
ATOM 668 C C . SER A 1 86 ? -10.484 -12.516 0.101 1 90.44 86 SER A C 1
ATOM 670 O O . SER A 1 86 ? -10.609 -11.367 -0.316 1 90.44 86 SER A O 1
ATOM 672 N N . LEU A 1 87 ? -10.562 -13.578 -0.658 1 87.88 87 LEU A N 1
ATOM 673 C CA . LEU A 1 87 ? -10.922 -13.422 -2.064 1 87.88 87 LEU A CA 1
ATOM 674 C C . LEU A 1 87 ? -12.367 -12.953 -2.211 1 87.88 87 LEU A C 1
ATOM 676 O O . LEU A 1 87 ? -12.75 -12.438 -3.264 1 87.88 87 LEU A O 1
ATOM 680 N N . GLN A 1 88 ? -13.117 -13.172 -1.153 1 85.56 88 GLN A N 1
ATOM 681 C CA . GLN A 1 88 ? -14.523 -12.781 -1.192 1 85.56 88 GLN A CA 1
ATOM 682 C C . GLN A 1 88 ? -14.695 -11.312 -0.819 1 85.56 88 GLN A C 1
ATOM 684 O O . GLN A 1 88 ? -15.742 -10.719 -1.075 1 85.56 88 GLN A O 1
ATOM 689 N N . GLU A 1 89 ? -13.688 -10.805 -0.221 1 86.19 89 GLU A N 1
ATOM 690 C CA . GLU A 1 89 ? -13.711 -9.398 0.158 1 86.19 89 GLU A CA 1
ATOM 691 C C . GLU A 1 89 ? -12.992 -8.531 -0.876 1 86.19 89 GLU A C 1
ATOM 693 O O . GLU A 1 89 ? -11.961 -8.93 -1.411 1 86.19 89 GLU A O 1
ATOM 698 N N . LEU A 1 90 ? -13.586 -7.453 -1.156 1 83.31 90 LEU A N 1
ATOM 699 C CA . LEU A 1 90 ? -12.945 -6.555 -2.111 1 83.31 90 LEU A CA 1
ATOM 700 C C . LEU A 1 90 ? -12.047 -5.551 -1.397 1 83.31 90 LEU A C 1
ATOM 702 O O . LEU A 1 90 ? -12.289 -5.211 -0.237 1 83.31 90 LEU A O 1
ATOM 706 N N . THR A 1 91 ? -10.984 -5.191 -2.07 1 94.5 91 THR A N 1
ATOM 707 C CA . THR A 1 91 ? -10.219 -4.043 -1.611 1 94.5 91 THR A CA 1
ATOM 708 C C . THR A 1 91 ? -11.047 -2.764 -1.698 1 94.5 91 THR A C 1
ATOM 710 O O . THR A 1 91 ? -11.758 -2.545 -2.682 1 94.5 91 THR A O 1
ATOM 713 N N . LEU A 1 92 ? -11.016 -2.006 -0.665 1 97.56 92 LEU A N 1
ATOM 714 C CA . LEU A 1 92 ? -11.609 -0.676 -0.717 1 97.56 92 LEU A CA 1
ATOM 715 C C . LEU A 1 92 ? -10.586 0.365 -1.148 1 97.56 92 LEU A C 1
ATOM 717 O O . LEU A 1 92 ? -9.461 0.378 -0.645 1 97.56 92 LEU A O 1
ATOM 721 N N . THR A 1 93 ? -10.953 1.207 -2.135 1 98.5 93 THR A N 1
ATOM 722 C CA . THR A 1 93 ? -10.141 2.344 -2.564 1 98.5 93 THR A CA 1
ATOM 723 C C . THR A 1 93 ? -10.953 3.633 -2.521 1 98.5 93 THR A C 1
ATOM 725 O O . THR A 1 93 ? -12 3.736 -3.168 1 98.5 93 THR A O 1
ATOM 728 N N . SER A 1 94 ? -10.516 4.57 -1.741 1 98.81 94 SER A N 1
ATOM 729 C CA . SER A 1 94 ? -11.203 5.859 -1.714 1 98.81 94 SER A CA 1
ATOM 730 C C . SER A 1 94 ? -10.891 6.676 -2.961 1 98.81 94 SER A C 1
ATOM 732 O O . SER A 1 94 ? -9.93 6.383 -3.678 1 98.81 94 SER A O 1
ATOM 734 N N . PRO A 1 95 ? -11.766 7.629 -3.258 1 98.5 95 PRO A N 1
ATOM 735 C CA . PRO A 1 95 ? -11.273 8.609 -4.23 1 98.5 95 PRO A CA 1
ATOM 736 C C . PRO A 1 95 ? -9.961 9.258 -3.807 1 98.5 95 PRO A C 1
ATOM 738 O O . PRO A 1 95 ? -9.648 9.312 -2.613 1 98.5 95 PRO A O 1
ATOM 741 N N . GLU A 1 96 ? -9.203 9.625 -4.805 1 98.81 96 GLU A N 1
ATOM 742 C CA . GLU A 1 96 ? -8.039 10.453 -4.5 1 98.81 96 GLU A CA 1
ATOM 743 C C . GLU A 1 96 ? -8.461 11.859 -4.082 1 98.81 96 GLU A C 1
ATOM 745 O O . GLU A 1 96 ? -9.344 12.461 -4.703 1 98.81 96 GLU A O 1
ATOM 750 N N . VAL A 1 97 ? -7.867 12.32 -3.037 1 98.88 97 VAL A N 1
ATOM 751 C CA . VAL A 1 97 ? -8.148 13.68 -2.58 1 98.88 97 VAL A CA 1
ATOM 752 C C . VAL A 1 97 ? -6.855 14.492 -2.555 1 98.88 97 VAL A C 1
ATOM 754 O O . VAL A 1 97 ? -5.773 13.945 -2.326 1 98.88 97 VAL A O 1
ATOM 757 N N . LYS A 1 98 ? -6.996 15.758 -2.725 1 98.81 98 LYS A N 1
ATOM 758 C CA . LYS A 1 98 ? -5.832 16.641 -2.777 1 98.81 98 LYS A CA 1
ATOM 759 C C . LYS A 1 98 ? -5.531 17.234 -1.403 1 98.81 98 LYS A C 1
ATOM 761 O O . LYS A 1 98 ? -6.41 17.812 -0.763 1 98.81 98 LYS A O 1
ATOM 766 N N . LEU A 1 99 ? -4.434 17.016 -0.868 1 98.81 99 LEU A N 1
ATOM 767 C CA . LEU A 1 99 ? -3.891 17.828 0.208 1 98.81 99 LEU A CA 1
ATOM 768 C C . LEU A 1 99 ? -3.047 18.969 -0.353 1 98.81 99 LEU A C 1
ATOM 770 O O . LEU A 1 99 ? -2.057 18.734 -1.05 1 98.81 99 LEU A O 1
ATOM 774 N N . THR A 1 100 ? -3.432 20.156 -0.103 1 98.62 100 THR A N 1
ATOM 775 C CA . THR A 1 100 ? -2.699 21.344 -0.537 1 98.62 100 THR A CA 1
ATOM 776 C C . THR A 1 100 ? -1.955 21.969 0.634 1 98.62 100 THR A C 1
ATOM 778 O O . THR A 1 100 ? -2.572 22.391 1.615 1 98.62 100 THR A O 1
ATOM 781 N N . VAL A 1 101 ? -0.723 21.938 0.65 1 98.06 101 VAL A N 1
ATOM 782 C CA . VAL A 1 101 ? 0.08 22.656 1.637 1 98.06 101 VAL A CA 1
ATOM 783 C C . VAL A 1 101 ? 0.322 24.094 1.168 1 98.06 101 VAL A C 1
ATOM 785 O O . VAL A 1 101 ? 0.958 24.312 0.135 1 98.06 101 VAL A O 1
ATOM 788 N N . ARG A 1 102 ? -0.19 24.875 2.098 1 92.94 102 ARG A N 1
ATOM 789 C CA . ARG A 1 102 ? -0.135 26.281 1.731 1 92.94 102 ARG A CA 1
ATOM 790 C C . ARG A 1 102 ? 1.281 26.828 1.873 1 92.94 102 ARG A C 1
ATOM 792 O O . ARG A 1 102 ? 2.033 26.406 2.752 1 92.94 102 ARG A O 1
ATOM 799 N N . GLY A 1 103 ? 1.528 27.969 1.467 1 71.38 103 GLY A N 1
ATOM 800 C CA . GLY A 1 103 ? 2.846 28.562 1.658 1 71.38 103 GLY A CA 1
ATOM 801 C C . GLY A 1 103 ? 3.09 29.781 0.79 1 71.38 103 GLY A C 1
ATOM 802 O O . GLY A 1 103 ? 2.229 30.172 -0.004 1 71.38 103 GLY A O 1
ATOM 803 N N . LYS A 1 104 ? 4.719 30.203 0.803 1 54.84 104 LYS A N 1
ATOM 804 C CA . LYS A 1 104 ? 5.117 31.609 0.876 1 54.84 104 LYS A CA 1
ATOM 805 C C . LYS A 1 104 ? 4.348 32.438 -0.139 1 54.84 104 LYS A C 1
ATOM 807 O O . LYS A 1 104 ? 4.418 32.188 -1.343 1 54.84 104 LYS A O 1
ATOM 812 N N . SER A 1 105 ? 3.117 32.781 0.205 1 46.31 105 SER A N 1
ATOM 813 C CA . SER A 1 105 ? 2.557 34.031 -0.361 1 46.31 105 SER A CA 1
ATOM 814 C C . SER A 1 105 ? 3.639 35.062 -0.588 1 46.31 105 SER A C 1
ATOM 816 O O . SER A 1 105 ? 4.328 35.469 0.351 1 46.31 105 SER A O 1
ATOM 818 N N . PHE A 1 106 ? 4.605 34.75 -1.283 1 40.78 106 PHE A N 1
ATOM 819 C CA . PHE A 1 106 ? 5.355 36 -1.493 1 40.78 106 PHE A CA 1
ATOM 820 C C . PHE A 1 106 ? 4.41 37.188 -1.647 1 40.78 106 PHE A C 1
ATOM 822 O O . PHE A 1 106 ? 3.59 37.219 -2.566 1 40.78 106 PHE A O 1
ATOM 829 N N . LYS A 1 107 ? 3.842 37.875 -0.436 1 32.75 107 LYS A N 1
ATOM 830 C CA . LYS A 1 107 ? 3.604 39.312 -0.637 1 32.75 107 LYS A CA 1
ATOM 831 C C . LYS A 1 107 ? 4.766 39.969 -1.379 1 32.75 107 LYS A C 1
ATOM 833 O O . LYS A 1 107 ? 5.93 39.688 -1.085 1 32.75 107 LYS A O 1
ATOM 838 N N . ALA B 1 1 ? 27.516 4.777 8.016 1 42.75 1 ALA B N 1
ATOM 839 C CA . ALA B 1 1 ? 27.062 5.266 6.723 1 42.75 1 ALA B CA 1
ATOM 840 C C . ALA B 1 1 ? 25.656 4.742 6.406 1 42.75 1 ALA B C 1
ATOM 842 O O . ALA B 1 1 ? 25.422 3.533 6.41 1 42.75 1 ALA B O 1
ATOM 843 N N . LEU B 1 2 ? 24.562 5.312 6.875 1 58.62 2 LEU B N 1
ATOM 844 C CA . LEU B 1 2 ? 23.219 4.766 6.883 1 58.62 2 LEU B CA 1
ATOM 845 C C . LEU B 1 2 ? 22.797 4.309 5.488 1 58.62 2 LEU B C 1
ATOM 847 O O . LEU B 1 2 ? 22.656 5.125 4.582 1 58.62 2 LEU B O 1
ATOM 851 N N . PHE B 1 3 ? 23.188 3.088 5.25 1 80.62 3 PHE B N 1
ATOM 852 C CA . PHE B 1 3 ? 23.031 2.588 3.891 1 80.62 3 PHE B CA 1
ATOM 853 C C . PHE B 1 3 ? 21.578 2.693 3.438 1 80.62 3 PHE B C 1
ATOM 855 O O . PHE B 1 3 ? 20.656 2.402 4.207 1 80.62 3 PHE B O 1
ATOM 862 N N . LEU B 1 4 ? 21.344 3.336 2.324 1 89.69 4 LEU B N 1
ATOM 863 C CA . LEU B 1 4 ? 20.047 3.488 1.678 1 89.69 4 LEU B CA 1
ATOM 864 C C . LEU B 1 4 ? 19.484 2.135 1.236 1 89.69 4 LEU B C 1
ATOM 866 O O . LEU B 1 4 ? 20.25 1.236 0.881 1 89.69 4 LEU B O 1
ATOM 870 N N . GLN B 1 5 ? 18.25 1.929 1.463 1 96.25 5 GLN B N 1
ATOM 871 C CA . GLN B 1 5 ? 17.641 0.733 0.891 1 96.25 5 GLN B CA 1
ATOM 872 C C . GLN B 1 5 ? 17.656 0.784 -0.634 1 96.25 5 GLN B C 1
ATOM 874 O O . GLN B 1 5 ? 17.453 1.845 -1.228 1 96.25 5 GLN B O 1
ATOM 879 N N . VAL B 1 6 ? 17.984 -0.358 -1.244 1 96.75 6 VAL B N 1
ATOM 880 C CA . VAL B 1 6 ? 18.094 -0.444 -2.697 1 96.75 6 VAL B CA 1
ATOM 881 C C . VAL B 1 6 ? 17.625 -1.817 -3.17 1 96.75 6 VAL B C 1
ATOM 883 O O . VAL B 1 6 ? 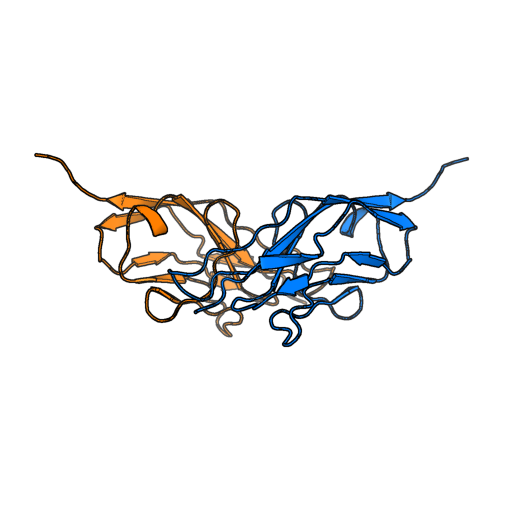17.812 -2.818 -2.477 1 96.75 6 VAL B O 1
ATOM 886 N N . PHE B 1 7 ? 17.016 -1.792 -4.344 1 98.19 7 PHE B N 1
ATOM 887 C CA . PHE B 1 7 ? 16.625 -3.086 -4.887 1 98.19 7 PHE B CA 1
ATOM 888 C C . PHE B 1 7 ? 17.844 -3.93 -5.219 1 98.19 7 PHE B C 1
ATOM 890 O O . PHE B 1 7 ? 18.812 -3.434 -5.816 1 98.19 7 PHE B O 1
ATOM 897 N N . ASP B 1 8 ? 17.797 -5.086 -4.738 1 98.56 8 ASP B N 1
ATOM 898 C CA . ASP B 1 8 ? 18.781 -6.09 -5.121 1 98.56 8 ASP B CA 1
ATOM 899 C C . ASP B 1 8 ? 18.25 -6.996 -6.227 1 98.56 8 ASP B C 1
ATOM 901 O O . ASP B 1 8 ? 19.016 -7.488 -7.059 1 98.56 8 ASP B O 1
ATOM 905 N N . THR B 1 9 ? 17.016 -7.332 -6.285 1 98.81 9 THR B N 1
ATOM 906 C CA . THR B 1 9 ? 16.281 -8.094 -7.281 1 98.81 9 THR B CA 1
ATOM 907 C C . THR B 1 9 ? 14.984 -7.387 -7.648 1 98.81 9 THR B C 1
ATOM 909 O O . THR B 1 9 ? 14.211 -7 -6.77 1 98.81 9 THR B O 1
ATOM 912 N N . LEU B 1 10 ? 14.789 -7.172 -8.914 1 98.88 10 LEU B N 1
ATOM 913 C CA . LEU B 1 10 ? 13.57 -6.559 -9.43 1 98.88 10 LEU B CA 1
ATOM 914 C C . LEU B 1 10 ? 12.625 -7.613 -9.992 1 98.88 10 LEU B C 1
ATOM 916 O O . LEU B 1 10 ? 13.07 -8.641 -10.5 1 98.88 10 LEU B O 1
ATOM 920 N N . PRO B 1 11 ? 11.281 -7.367 -9.844 1 98.88 11 PRO B N 1
ATOM 921 C CA . PRO B 1 11 ? 10.352 -8.273 -10.531 1 98.88 11 PRO B CA 1
ATOM 922 C C . PRO B 1 11 ? 10.469 -8.203 -12.047 1 98.88 11 PRO B C 1
ATOM 924 O O . PRO B 1 11 ? 10.984 -7.219 -12.586 1 98.88 11 PRO B O 1
ATOM 927 N N . GLN B 1 12 ? 10.031 -9.219 -12.625 1 98.5 12 GLN B N 1
ATOM 928 C CA . GLN B 1 12 ? 9.992 -9.297 -14.086 1 98.5 12 GLN B CA 1
ATOM 929 C C . GLN B 1 12 ? 8.664 -9.867 -14.57 1 98.5 12 GLN B C 1
ATOM 931 O O . GLN B 1 12 ? 7.957 -10.531 -13.812 1 98.5 12 GLN B O 1
ATOM 936 N N . ASP B 1 13 ? 8.375 -9.57 -15.836 1 98.62 13 ASP B N 1
ATOM 937 C CA . ASP B 1 13 ? 7.184 -10.156 -16.438 1 98.62 13 ASP B CA 1
ATOM 938 C C . ASP B 1 13 ? 7.191 -11.68 -16.297 1 98.62 13 ASP B C 1
ATOM 940 O O . ASP B 1 13 ? 8.242 -12.312 -16.406 1 98.62 13 ASP B O 1
ATOM 944 N N . ARG B 1 14 ? 6.027 -12.211 -16.047 1 97.75 14 ARG B N 1
ATOM 945 C CA . ARG B 1 14 ? 5.887 -13.648 -15.891 1 97.75 14 ARG B CA 1
ATOM 946 C C . ARG B 1 14 ? 4.594 -14.148 -16.531 1 97.75 14 ARG B C 1
ATOM 948 O O . ARG B 1 14 ? 3.629 -13.391 -16.656 1 97.75 14 ARG B O 1
ATOM 955 N N . GLU B 1 15 ? 4.633 -15.289 -16.953 1 97.81 15 GLU B N 1
ATOM 956 C CA . GLU B 1 15 ? 3.445 -16.016 -17.391 1 97.81 15 GLU B CA 1
ATOM 957 C C . GLU B 1 15 ? 3.217 -17.266 -16.531 1 97.81 15 GLU B C 1
ATOM 959 O O . GLU B 1 15 ? 4.172 -17.922 -16.125 1 97.81 15 GLU B O 1
ATOM 964 N N . VAL B 1 16 ? 1.996 -17.578 -16.312 1 98.06 16 VAL B N 1
ATOM 965 C CA . VAL B 1 16 ? 1.679 -18.719 -15.461 1 98.06 16 VAL B CA 1
ATOM 966 C C . VAL B 1 16 ? 0.372 -19.359 -15.922 1 98.06 16 VAL B C 1
ATOM 968 O O . VAL B 1 16 ? -0.506 -18.672 -16.453 1 98.06 16 VAL B O 1
ATOM 971 N N . ASN B 1 17 ? 0.246 -20.656 -15.805 1 97.25 17 ASN B N 1
ATOM 972 C CA . ASN B 1 17 ? -1.025 -21.328 -16.062 1 97.25 17 ASN B CA 1
ATOM 973 C C . ASN B 1 17 ? -1.97 -21.203 -14.867 1 97.25 17 ASN B C 1
ATOM 975 O O . ASN B 1 17 ? -1.526 -21.203 -13.711 1 97.25 17 ASN B O 1
ATOM 979 N N . PRO B 1 18 ? -3.309 -21.172 -15.188 1 97.12 18 PRO B N 1
ATOM 980 C CA . PRO B 1 18 ? -4.246 -21.172 -14.062 1 97.12 18 PRO B CA 1
ATOM 981 C C . PRO B 1 18 ? -4.012 -22.328 -13.094 1 97.12 18 PRO B C 1
ATOM 983 O O . PRO B 1 18 ? -3.697 -23.453 -13.523 1 97.12 18 PRO B O 1
ATOM 986 N N . GLY B 1 19 ? -4.141 -22 -11.75 1 96.56 19 GLY B N 1
ATOM 987 C CA . GLY B 1 19 ? -4.035 -23.047 -10.742 1 96.56 19 GLY B CA 1
ATOM 988 C C . GLY B 1 19 ? -2.621 -23.234 -10.227 1 96.56 19 GLY B C 1
ATOM 989 O O . GLY B 1 19 ? -2.418 -23.797 -9.148 1 96.56 19 GLY B O 1
ATOM 990 N N . GLU B 1 20 ? -1.617 -22.781 -11.008 1 97.19 20 GLU B N 1
ATOM 991 C CA . GLU B 1 20 ? -0.219 -23 -10.641 1 97.19 20 GLU B CA 1
ATOM 992 C C . GLU B 1 20 ? 0.253 -21.969 -9.625 1 97.19 20 GLU B C 1
ATOM 994 O O . GLU B 1 20 ? -0.318 -20.875 -9.523 1 97.19 20 GLU B O 1
ATOM 999 N N . LEU B 1 21 ? 1.247 -22.406 -8.812 1 98.12 21 LEU B N 1
ATOM 1000 C CA . LEU B 1 21 ? 1.94 -21.516 -7.902 1 98.12 21 LEU B CA 1
ATOM 1001 C C . LEU B 1 21 ? 3.043 -20.75 -8.625 1 98.12 21 LEU B C 1
ATOM 1003 O O . LEU B 1 21 ? 3.783 -21.328 -9.422 1 98.12 21 LEU B O 1
ATOM 1007 N N . ILE B 1 22 ? 3.164 -19.5 -8.398 1 98.56 22 ILE B N 1
ATOM 1008 C CA . ILE B 1 22 ? 4.258 -18.719 -8.961 1 98.56 22 ILE B CA 1
ATOM 1009 C C . ILE B 1 22 ? 4.766 -17.719 -7.922 1 98.56 22 ILE B C 1
ATOM 1011 O O . ILE B 1 22 ? 4.023 -17.312 -7.027 1 98.56 22 ILE B O 1
ATOM 1015 N N . VAL B 1 23 ? 5.992 -17.328 -7.988 1 98.62 23 VAL B N 1
ATOM 1016 C CA . VAL B 1 23 ? 6.602 -16.297 -7.152 1 98.62 23 VAL B CA 1
ATOM 1017 C C . VAL B 1 23 ? 7.051 -15.125 -8.016 1 98.62 23 VAL B C 1
ATOM 1019 O O . VAL B 1 23 ? 7.719 -15.312 -9.039 1 98.62 23 VAL B O 1
ATOM 1022 N N . ILE B 1 24 ? 6.691 -13.984 -7.727 1 98.81 24 ILE B N 1
ATOM 1023 C CA . ILE B 1 24 ? 7.266 -12.773 -8.312 1 98.81 24 ILE B CA 1
ATOM 1024 C C . ILE B 1 24 ? 8.352 -12.227 -7.387 1 98.81 24 ILE B C 1
ATOM 1026 O O . ILE B 1 24 ? 8.062 -11.812 -6.262 1 98.81 24 ILE B O 1
ATOM 1030 N N . PRO B 1 25 ? 9.523 -12.227 -7.816 1 98.81 25 PRO B N 1
ATOM 1031 C CA . PRO B 1 25 ? 10.617 -11.867 -6.91 1 98.81 25 PRO B CA 1
ATOM 1032 C C . PRO B 1 25 ? 10.734 -10.359 -6.699 1 98.81 25 PRO B C 1
ATOM 1034 O O . PRO B 1 25 ? 10.406 -9.578 -7.594 1 98.81 25 PRO B O 1
ATOM 1037 N N . CYS B 1 26 ? 11.25 -10.016 -5.648 1 98.94 26 CYS B N 1
ATOM 1038 C CA . CYS B 1 26 ? 11.641 -8.664 -5.254 1 98.94 26 CYS B CA 1
ATOM 1039 C C . CYS B 1 26 ? 12.5 -8.695 -3.998 1 98.94 26 CYS B C 1
ATOM 1041 O O . CYS B 1 26 ? 12.055 -9.141 -2.941 1 98.94 26 CYS B O 1
ATOM 1043 N N . LYS B 1 27 ? 13.641 -8.242 -4.016 1 98.88 27 LYS B N 1
ATOM 1044 C CA . LYS B 1 27 ? 14.539 -8.234 -2.867 1 98.88 27 LYS B CA 1
ATOM 1045 C C . LYS B 1 27 ? 15.188 -6.867 -2.686 1 98.88 27 LYS B C 1
ATOM 1047 O O . LYS B 1 27 ? 15.523 -6.195 -3.666 1 98.88 27 LYS B O 1
ATOM 1052 N N . VAL B 1 28 ? 15.406 -6.504 -1.543 1 98.31 28 VAL B N 1
ATOM 1053 C CA . VAL B 1 28 ? 15.906 -5.176 -1.215 1 98.31 28 VAL B CA 1
ATOM 1054 C C . VAL B 1 28 ? 17.109 -5.293 -0.283 1 98.31 28 VAL B C 1
ATOM 1056 O O . VAL B 1 28 ? 17.062 -5.996 0.728 1 98.31 28 VAL B O 1
ATOM 1059 N N . ARG B 1 29 ? 18.141 -4.676 -0.623 1 97.56 29 ARG B N 1
ATOM 1060 C CA . ARG B 1 29 ? 19.297 -4.555 0.266 1 97.56 29 ARG B CA 1
ATOM 1061 C C . ARG B 1 29 ? 19.109 -3.396 1.241 1 97.56 29 ARG B C 1
ATOM 1063 O O . ARG B 1 29 ? 18.656 -2.32 0.854 1 97.56 29 ARG B O 1
ATOM 1070 N N . ASN B 1 30 ? 19.516 -3.652 2.566 1 95.88 30 ASN B N 1
ATOM 1071 C CA . ASN B 1 30 ? 19.406 -2.65 3.621 1 95.88 30 ASN B CA 1
ATOM 1072 C C . ASN B 1 30 ? 17.969 -2.188 3.807 1 95.88 30 ASN B C 1
ATOM 1074 O O . ASN B 1 30 ? 17.703 -0.987 3.895 1 95.88 30 ASN B O 1
ATOM 1078 N N . ARG B 1 31 ? 17.094 -3.084 3.738 1 96.62 31 ARG B N 1
ATOM 1079 C CA . ARG B 1 31 ? 15.672 -2.76 3.828 1 96.62 31 ARG B CA 1
ATOM 1080 C C . ARG B 1 31 ? 15.352 -2.061 5.145 1 96.62 31 ARG B C 1
ATOM 1082 O O . ARG B 1 31 ? 15.641 -2.59 6.223 1 96.62 31 ARG B O 1
ATOM 1089 N N . LYS B 1 32 ? 14.664 -0.993 5.082 1 94.81 32 LYS B N 1
ATOM 1090 C CA . LYS B 1 32 ? 14.258 -0.232 6.258 1 94.81 32 LYS B CA 1
ATOM 1091 C C . LYS B 1 32 ? 12.734 -0.159 6.363 1 94.81 32 LYS B C 1
ATOM 1093 O O . LYS B 1 32 ? 12.18 -0.24 7.461 1 94.81 32 LYS B O 1
ATOM 1098 N N . GLY B 1 33 ? 12.117 0.01 5.25 1 96.38 33 GLY B N 1
ATOM 1099 C CA . GLY B 1 33 ? 10.672 0.143 5.223 1 96.38 33 GLY B CA 1
ATOM 1100 C C . GLY B 1 33 ? 9.953 -1.188 5.113 1 96.38 33 GLY B C 1
ATOM 1101 O O . GLY B 1 33 ? 10.57 -2.246 5.23 1 96.38 33 GLY B O 1
ATOM 1102 N N . GLU B 1 34 ? 8.625 -1.141 4.98 1 97.19 34 GLU B N 1
ATOM 1103 C CA . GLU B 1 34 ? 7.781 -2.32 4.809 1 97.19 34 GLU B CA 1
ATOM 1104 C C . GLU B 1 34 ? 7.574 -2.637 3.332 1 97.19 34 GLU B C 1
ATOM 1106 O O . GLU B 1 34 ? 7.395 -1.73 2.516 1 97.19 34 GLU B O 1
ATOM 1111 N N . CYS B 1 35 ? 7.551 -3.889 3.043 1 98.62 35 CYS B N 1
ATOM 1112 C CA . CYS B 1 35 ? 7.25 -4.332 1.688 1 98.62 35 CYS B CA 1
ATOM 1113 C C . CYS B 1 35 ? 5.754 -4.281 1.414 1 98.62 35 CYS B C 1
ATOM 1115 O O . CYS B 1 35 ? 4.945 -4.609 2.285 1 98.62 35 CYS B O 1
ATOM 1117 N N . ALA B 1 36 ? 5.445 -3.859 0.232 1 98.56 36 ALA B N 1
ATOM 1118 C CA . ALA B 1 36 ? 4.059 -3.822 -0.234 1 98.56 36 ALA B CA 1
ATOM 1119 C C . ALA B 1 36 ? 3.967 -4.219 -1.705 1 98.56 36 ALA B C 1
ATOM 1121 O O . ALA B 1 36 ? 4.914 -4.02 -2.469 1 98.56 36 ALA B O 1
ATOM 1122 N N . TRP B 1 37 ? 2.891 -4.805 -2.016 1 98.75 37 TRP B N 1
ATOM 1123 C CA . TRP B 1 37 ? 2.604 -5.145 -3.406 1 98.75 37 TRP B CA 1
ATOM 1124 C C . TRP B 1 37 ? 1.336 -4.445 -3.885 1 98.75 37 TRP B C 1
ATOM 1126 O O . TRP B 1 37 ? 0.356 -4.348 -3.143 1 98.75 37 TRP B O 1
ATOM 1136 N N . LEU B 1 38 ? 1.398 -4 -5.016 1 98.69 38 LEU B N 1
ATOM 1137 C CA . LEU B 1 38 ? 0.223 -3.461 -5.691 1 98.69 38 LEU B CA 1
ATOM 1138 C C . LEU B 1 38 ? -0.097 -4.262 -6.949 1 98.69 38 LEU B C 1
ATOM 1140 O O . LEU B 1 38 ? 0.812 -4.688 -7.668 1 98.69 38 LEU B O 1
ATOM 1144 N N . LYS B 1 39 ? -1.333 -4.457 -7.137 1 98.38 39 LYS B N 1
ATOM 1145 C CA . LYS B 1 39 ? -1.836 -4.941 -8.422 1 98.38 39 LYS B CA 1
ATOM 1146 C C . LYS B 1 39 ? -2.736 -3.902 -9.086 1 98.38 39 LYS B C 1
ATOM 1148 O O . LYS B 1 39 ? -3.744 -3.488 -8.508 1 98.38 39 LYS B O 1
ATOM 1153 N N . ASP B 1 40 ? -2.297 -3.492 -10.297 1 98.06 40 ASP B N 1
ATOM 1154 C CA . ASP B 1 40 ? -3.041 -2.475 -11.031 1 98.06 40 ASP B CA 1
ATOM 1155 C C . ASP B 1 40 ? -3.289 -1.242 -10.164 1 98.06 40 ASP B C 1
ATOM 1157 O O . ASP B 1 40 ? -4.395 -0.7 -10.148 1 98.06 40 ASP B O 1
ATOM 1161 N N . GLY B 1 41 ? -2.311 -0.886 -9.344 1 97.62 41 GLY B N 1
ATOM 1162 C CA . GLY B 1 41 ? -2.332 0.348 -8.578 1 97.62 41 GLY B CA 1
ATOM 1163 C C . GLY B 1 41 ? -3.041 0.208 -7.246 1 97.62 41 GLY B C 1
ATOM 1164 O O . GLY B 1 41 ? -3.197 1.188 -6.512 1 97.62 41 GLY B O 1
ATOM 1165 N N . VAL B 1 42 ? -3.502 -1.021 -6.965 1 97.81 42 VAL B N 1
ATOM 1166 C CA . VAL B 1 42 ? -4.238 -1.271 -5.73 1 97.81 42 VAL B CA 1
ATOM 1167 C C . VAL B 1 42 ? -3.414 -2.164 -4.809 1 97.81 42 VAL B C 1
ATOM 1169 O O . VAL B 1 42 ? -2.838 -3.162 -5.25 1 97.81 42 VAL B O 1
ATOM 1172 N N . VAL B 1 43 ? -3.377 -1.808 -3.48 1 98.38 43 VAL B N 1
ATOM 1173 C CA . VAL B 1 43 ? -2.566 -2.537 -2.512 1 98.38 43 VAL B CA 1
ATOM 1174 C C . VAL B 1 43 ? -3.137 -3.939 -2.312 1 98.38 43 VAL B C 1
ATOM 1176 O O . VAL B 1 43 ? -4.348 -4.105 -2.146 1 98.38 43 VAL B O 1
ATOM 1179 N N . VAL B 1 44 ? -2.318 -4.871 -2.34 1 97.62 44 VAL B N 1
ATOM 1180 C CA . VAL B 1 44 ? -2.693 -6.273 -2.197 1 97.62 44 VAL B CA 1
ATOM 1181 C C . VAL B 1 44 ? -2.535 -6.707 -0.741 1 97.62 44 VAL B C 1
ATOM 1183 O O . VAL B 1 44 ? -1.501 -6.449 -0.12 1 97.62 44 VAL B O 1
ATOM 1186 N N . GLY B 1 45 ? -3.523 -7.27 -0.186 1 96.88 45 GLY B N 1
ATOM 1187 C CA . GLY B 1 45 ? -3.42 -7.859 1.14 1 96.88 45 GLY B CA 1
ATOM 1188 C C . GLY B 1 45 ? -2.975 -9.312 1.115 1 96.88 45 GLY B C 1
ATOM 1189 O O . GLY B 1 45 ? -3.18 -10.008 0.123 1 96.88 45 GLY B O 1
ATOM 1190 N N . LYS B 1 46 ? -2.35 -9.742 2.219 1 96.75 46 LYS B N 1
ATOM 1191 C CA . LYS B 1 46 ? -2.043 -11.164 2.373 1 96.75 46 LYS B CA 1
ATOM 1192 C C . LYS B 1 46 ? -3.316 -11.992 2.512 1 96.75 46 LYS B C 1
ATOM 1194 O O . LYS B 1 46 ? -4.238 -11.602 3.232 1 96.75 46 LYS B O 1
ATOM 1199 N N . ILE B 1 47 ? -3.359 -12.984 1.846 1 96.12 47 ILE B N 1
ATOM 1200 C CA . ILE B 1 47 ? -4.453 -13.945 1.905 1 96.12 47 ILE B CA 1
ATOM 1201 C C . ILE B 1 47 ? -3.891 -15.359 2.029 1 96.12 47 ILE B C 1
ATOM 1203 O O . ILE B 1 47 ? -3.342 -15.898 1.066 1 96.12 47 ILE B O 1
ATOM 1207 N N . PRO B 1 48 ? -4.051 -15.898 3.217 1 93.62 48 PRO B N 1
ATOM 1208 C CA . PRO B 1 48 ? -3.545 -17.266 3.361 1 93.62 48 PRO B CA 1
ATOM 1209 C C . PRO B 1 48 ? -4.008 -18.188 2.234 1 93.62 48 PRO B C 1
ATOM 1211 O O . PRO B 1 48 ? -5.199 -18.234 1.924 1 93.62 48 PRO B O 1
ATOM 1214 N N . GLY B 1 49 ? -3.062 -18.844 1.631 1 93.94 49 GLY B N 1
ATOM 1215 C CA . GLY B 1 49 ? -3.363 -19.781 0.551 1 93.94 49 GLY B CA 1
ATOM 1216 C C . GLY B 1 49 ? -3.516 -19.094 -0.795 1 93.94 49 GLY B C 1
ATOM 1217 O O . GLY B 1 49 ? -3.865 -19.734 -1.787 1 93.94 49 GLY B O 1
ATOM 1218 N N . LYS B 1 50 ? -3.34 -17.922 -0.866 1 97.06 50 LYS B N 1
ATOM 1219 C CA . LYS B 1 50 ? -3.477 -17.188 -2.127 1 97.06 50 LYS B CA 1
ATOM 1220 C C . LYS B 1 50 ? -2.324 -16.219 -2.326 1 97.06 50 LYS B C 1
ATOM 1222 O O . LYS B 1 50 ? -1.458 -16.422 -3.178 1 97.06 50 LYS B O 1
ATOM 1227 N N . TYR B 1 51 ? -2.273 -15.141 -1.578 1 98.12 51 TYR B N 1
ATOM 1228 C CA . TYR B 1 51 ? -1.18 -14.172 -1.606 1 98.12 51 TYR B CA 1
ATOM 1229 C C . TYR B 1 51 ? -0.363 -14.234 -0.321 1 98.12 51 TYR B C 1
ATOM 1231 O O . TYR B 1 51 ? -0.874 -13.945 0.762 1 98.12 51 TYR B O 1
ATOM 1239 N N . THR B 1 52 ? 0.941 -14.562 -0.464 1 98.12 52 THR B N 1
ATOM 1240 C CA . THR B 1 52 ? 1.803 -14.641 0.71 1 98.12 52 THR B CA 1
ATOM 1241 C C . THR B 1 52 ? 3.115 -13.898 0.469 1 98.12 52 THR B C 1
ATOM 1243 O O . THR B 1 52 ? 3.807 -14.156 -0.519 1 98.12 52 THR B O 1
ATOM 1246 N N . PHE B 1 53 ? 3.436 -12.953 1.314 1 98.38 53 PHE B N 1
ATOM 1247 C CA . PHE B 1 53 ? 4.699 -12.227 1.309 1 98.38 53 PHE B CA 1
ATOM 1248 C C . PHE B 1 53 ? 5.016 -11.68 2.695 1 98.38 53 PHE B C 1
ATOM 1250 O O . PHE B 1 53 ? 4.168 -11.711 3.59 1 98.38 53 PHE B O 1
ATOM 1257 N N . ASN B 1 54 ? 6.215 -11.266 2.881 1 98.12 54 ASN B N 1
ATOM 1258 C CA . ASN B 1 54 ? 6.617 -10.688 4.16 1 98.12 54 ASN B CA 1
ATOM 1259 C C . ASN B 1 54 ? 6.699 -9.164 4.086 1 98.12 54 ASN B C 1
ATOM 1261 O O . ASN B 1 54 ? 7.371 -8.617 3.211 1 98.12 54 ASN B O 1
ATOM 1265 N N . ARG B 1 55 ? 6.066 -8.539 4.969 1 97.31 55 ARG B N 1
ATOM 1266 C CA . ARG B 1 55 ? 6.098 -7.082 4.98 1 97.31 55 ARG B CA 1
ATOM 1267 C C . ARG B 1 55 ? 7.43 -6.562 5.512 1 97.31 55 ARG B C 1
ATOM 1269 O O . ARG B 1 55 ? 7.898 -5.5 5.102 1 97.31 55 ARG B O 1
ATOM 1276 N N . GLU B 1 56 ? 7.914 -7.348 6.484 1 97.25 56 GLU B N 1
ATOM 1277 C CA . GLU B 1 56 ? 9.156 -6.914 7.125 1 97.25 56 GLU B CA 1
ATOM 1278 C C . GLU B 1 56 ? 10.156 -8.062 7.215 1 97.25 56 GLU B C 1
ATOM 1280 O O . GLU B 1 56 ? 10.609 -8.414 8.305 1 97.25 56 GLU B O 1
ATOM 1285 N N . PRO B 1 57 ? 10.609 -8.484 6.066 1 98.25 57 PRO B N 1
ATOM 1286 C CA . PRO B 1 57 ? 11.594 -9.57 6.09 1 98.25 57 PRO B CA 1
ATOM 1287 C C . PRO B 1 57 ? 12.977 -9.102 6.535 1 98.25 57 PRO B C 1
ATOM 1289 O O . PRO B 1 57 ? 13.477 -8.078 6.051 1 98.25 57 PRO B O 1
ATOM 1292 N N . ASP B 1 58 ? 13.648 -9.844 7.328 1 97.06 58 ASP B N 1
ATOM 1293 C CA . ASP B 1 58 ? 14.977 -9.492 7.812 1 97.06 58 ASP B CA 1
ATOM 1294 C C . ASP B 1 58 ? 16.016 -9.586 6.695 1 97.06 58 ASP B C 1
ATOM 1296 O O . ASP B 1 58 ? 16.984 -8.828 6.672 1 97.06 58 ASP B O 1
ATOM 1300 N N . ASP B 1 59 ? 15.773 -10.484 5.844 1 97.62 59 ASP B N 1
ATOM 1301 C CA . ASP B 1 59 ? 16.75 -10.711 4.789 1 97.62 59 ASP B CA 1
ATOM 1302 C C . ASP B 1 59 ? 16.438 -9.875 3.553 1 97.62 59 ASP B C 1
ATOM 1304 O O . ASP B 1 59 ? 17.078 -10.031 2.51 1 97.62 59 ASP B O 1
ATOM 1308 N N . GLY B 1 60 ? 15.43 -9.062 3.539 1 98.25 60 GLY B N 1
ATOM 1309 C CA . GLY B 1 60 ? 15.102 -8.141 2.463 1 98.25 60 GLY B CA 1
ATOM 1310 C C . GLY B 1 60 ? 14.297 -8.789 1.35 1 98.25 60 GLY B C 1
ATOM 1311 O O . GLY B 1 60 ? 14.078 -8.18 0.3 1 98.25 60 GLY B O 1
ATOM 1312 N N . ASP B 1 61 ? 13.891 -10.062 1.603 1 98.88 61 ASP B N 1
ATOM 1313 C CA . ASP B 1 61 ? 13.117 -10.758 0.58 1 98.88 61 ASP B CA 1
ATOM 1314 C C . ASP B 1 61 ? 11.648 -10.344 0.619 1 98.88 61 ASP B C 1
ATOM 1316 O O . ASP B 1 61 ? 10.852 -10.906 1.375 1 98.88 61 ASP B O 1
ATOM 1320 N N . CYS B 1 62 ? 11.203 -9.469 -0.341 1 98.88 62 CYS B N 1
ATOM 1321 C CA . CYS B 1 62 ? 9.852 -8.93 -0.438 1 98.88 62 CYS B CA 1
ATOM 1322 C C . CYS B 1 62 ? 9.047 -9.664 -1.501 1 98.88 62 CYS B C 1
ATOM 1324 O O . CYS B 1 62 ? 7.957 -9.227 -1.878 1 98.88 62 CYS B O 1
ATOM 1326 N N . GLY B 1 63 ? 9.562 -10.711 -2.037 1 98.88 63 GLY B N 1
ATOM 1327 C CA . GLY B 1 63 ? 8.844 -11.422 -3.082 1 98.88 63 GLY B CA 1
ATOM 1328 C C . GLY B 1 63 ? 7.461 -11.875 -2.656 1 98.88 63 GLY B C 1
ATOM 1329 O O . GLY B 1 63 ? 7.223 -12.133 -1.475 1 98.88 63 GLY B O 1
ATOM 1330 N N . ILE B 1 64 ? 6.555 -12.039 -3.604 1 98.88 64 ILE B N 1
ATOM 1331 C CA . ILE B 1 64 ? 5.203 -12.492 -3.289 1 98.88 64 ILE B CA 1
ATOM 1332 C C . ILE B 1 64 ? 4.953 -13.844 -3.947 1 98.88 64 ILE B C 1
ATOM 1334 O O . ILE B 1 64 ? 5.328 -14.062 -5.102 1 98.88 64 ILE B O 1
ATOM 1338 N N . THR B 1 65 ? 4.395 -14.734 -3.205 1 98.81 65 THR B N 1
ATOM 1339 C CA . THR B 1 65 ? 3.928 -16.016 -3.705 1 98.81 65 THR B CA 1
ATOM 1340 C C . THR B 1 65 ? 2.434 -15.969 -4.016 1 98.81 65 THR B C 1
ATOM 1342 O O . THR B 1 65 ? 1.628 -15.602 -3.158 1 98.81 65 THR B O 1
ATOM 1345 N N . ILE B 1 66 ? 2.088 -16.312 -5.168 1 98.75 66 ILE B N 1
ATOM 1346 C CA . ILE B 1 66 ? 0.699 -16.406 -5.609 1 98.75 66 ILE B CA 1
ATOM 1347 C C . ILE B 1 66 ? 0.335 -17.875 -5.844 1 98.75 66 ILE B C 1
ATOM 1349 O O . ILE B 1 66 ? 0.911 -18.531 -6.715 1 98.75 66 ILE B O 1
ATOM 1353 N N . THR B 1 67 ? -0.558 -18.328 -5.059 1 98.06 67 THR B N 1
ATOM 1354 C CA . THR B 1 67 ? -1.031 -19.688 -5.188 1 98.06 67 THR B CA 1
ATOM 1355 C C . THR B 1 67 ? -2.406 -19.734 -5.852 1 98.06 67 THR B C 1
ATOM 1357 O O . THR B 1 67 ? -3.148 -18.75 -5.809 1 98.06 67 THR B O 1
ATOM 1360 N N . ASN B 1 68 ? -2.688 -20.828 -6.562 1 96.75 68 ASN B N 1
ATOM 1361 C CA . ASN B 1 68 ? -3.973 -20.984 -7.234 1 96.75 68 ASN B CA 1
ATOM 1362 C C . ASN B 1 68 ? -4.281 -19.781 -8.141 1 96.75 68 ASN B C 1
ATOM 1364 O O . ASN B 1 68 ? -5.336 -19.172 -8.008 1 96.75 68 ASN B O 1
ATOM 1368 N N . THR B 1 69 ? -3.324 -19.562 -9.031 1 97.81 69 THR B N 1
ATOM 1369 C CA . THR B 1 69 ? -3.414 -18.406 -9.914 1 97.81 69 THR B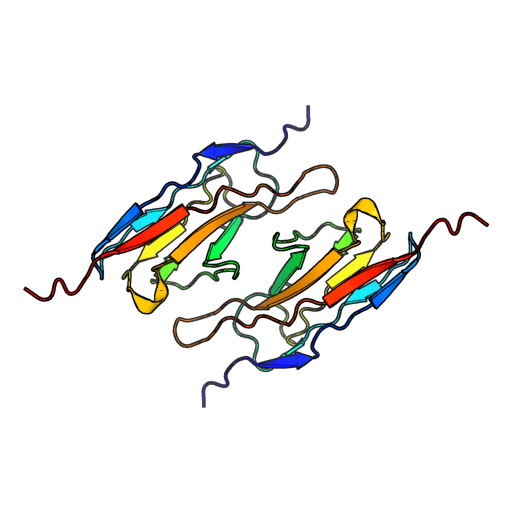 CA 1
ATOM 1370 C C . THR B 1 69 ? -4.688 -18.469 -10.75 1 97.81 69 THR B C 1
ATOM 1372 O O . THR B 1 69 ? -5.07 -19.531 -11.234 1 97.81 69 THR B O 1
ATOM 1375 N N . GLN B 1 70 ? -5.371 -17.406 -10.82 1 96.81 70 GLN B N 1
ATOM 1376 C CA . GLN B 1 70 ? -6.594 -17.266 -11.609 1 96.81 70 GLN B CA 1
ATOM 1377 C C . GLN B 1 70 ? -6.543 -16.031 -12.492 1 96.81 70 GLN B C 1
ATOM 1379 O O . GLN B 1 70 ? -6.043 -14.977 -12.07 1 96.81 70 GLN B O 1
ATOM 1384 N N . LEU B 1 71 ? -7.055 -16.188 -13.727 1 96.88 71 LEU B N 1
ATOM 1385 C CA . LEU B 1 71 ? -7.086 -15.086 -14.688 1 96.88 71 LEU B CA 1
ATOM 1386 C C . LEU B 1 71 ? -7.758 -13.852 -14.078 1 96.88 71 LEU B C 1
ATOM 1388 O O . LEU B 1 71 ? -7.199 -12.758 -14.109 1 96.88 71 LEU B O 1
ATOM 1392 N N . GLU B 1 72 ? -8.914 -14.023 -13.43 1 94.31 72 GLU B N 1
ATOM 1393 C CA . GLU B 1 72 ? -9.742 -12.93 -12.938 1 94.31 72 GLU B CA 1
ATOM 1394 C C . GLU B 1 72 ? -9.07 -12.203 -11.781 1 94.31 72 GLU B C 1
ATOM 1396 O O . GLU B 1 72 ? -9.234 -10.992 -11.625 1 94.31 72 GLU B O 1
ATOM 1401 N N . ASP B 1 73 ? -8.258 -12.914 -10.992 1 95.06 73 ASP B N 1
ATOM 1402 C CA . ASP B 1 73 ? -7.734 -12.344 -9.758 1 95.06 73 ASP B CA 1
ATOM 1403 C C . ASP B 1 73 ? -6.297 -11.859 -9.945 1 95.06 73 ASP B C 1
ATOM 1405 O O . ASP B 1 73 ? -5.863 -10.914 -9.281 1 95.06 73 ASP B O 1
ATOM 1409 N N . ASP B 1 74 ? -5.562 -12.531 -10.859 1 97.75 74 ASP B N 1
ATOM 1410 C CA . ASP B 1 74 ? -4.113 -12.391 -10.742 1 97.75 74 ASP B CA 1
ATOM 1411 C C . ASP B 1 74 ? -3.521 -11.719 -11.977 1 97.75 74 ASP B C 1
ATOM 1413 O O . ASP B 1 74 ? -2.459 -11.102 -11.906 1 97.75 74 ASP B O 1
ATOM 1417 N N . ASP B 1 75 ? -4.207 -11.82 -13.164 1 98.56 75 ASP B N 1
ATOM 1418 C CA . ASP B 1 75 ? -3.719 -11.188 -14.383 1 98.56 75 ASP B CA 1
ATOM 1419 C C . ASP B 1 75 ? -3.688 -9.672 -14.234 1 98.56 75 ASP B C 1
ATOM 1421 O O . ASP B 1 75 ? -4.645 -9.07 -13.742 1 98.56 75 ASP B O 1
ATOM 1425 N N . GLY B 1 76 ? -2.598 -9.102 -14.648 1 98.5 76 GLY B N 1
ATOM 1426 C CA . GLY B 1 76 ? -2.525 -7.652 -14.562 1 98.5 76 GLY B CA 1
ATOM 1427 C C . GLY B 1 76 ? -1.129 -7.141 -14.273 1 98.5 76 GLY B C 1
ATOM 1428 O O . GLY B 1 76 ? -0.146 -7.859 -14.453 1 98.5 76 GLY B O 1
ATOM 1429 N N . LEU B 1 77 ? -0.977 -5.906 -13.867 1 98.88 77 LEU B N 1
ATOM 1430 C CA . LEU B 1 77 ? 0.29 -5.242 -13.586 1 98.88 77 LEU B CA 1
ATOM 1431 C C . LEU B 1 77 ? 0.603 -5.289 -12.094 1 98.88 77 LEU B C 1
ATOM 1433 O O . LEU B 1 77 ? -0.224 -4.891 -11.266 1 98.88 77 LEU B O 1
ATOM 1437 N N . TRP B 1 78 ? 1.767 -5.809 -11.781 1 98.88 78 TRP B N 1
ATOM 1438 C CA . TRP B 1 78 ? 2.223 -5.949 -10.398 1 98.88 78 TRP B CA 1
ATOM 1439 C C . TRP B 1 78 ? 3.43 -5.059 -10.133 1 98.88 78 TRP B C 1
ATOM 1441 O O . TRP B 1 78 ? 4.281 -4.875 -11.008 1 98.88 78 TRP B O 1
ATOM 1451 N N . GLN B 1 79 ? 3.518 -4.527 -9.016 1 98.94 79 GLN B N 1
ATOM 1452 C CA . GLN B 1 79 ? 4.621 -3.654 -8.625 1 98.94 79 GLN B CA 1
ATOM 1453 C C . GLN B 1 79 ? 5.004 -3.873 -7.16 1 98.94 79 GLN B C 1
ATOM 1455 O O . GLN B 1 79 ? 4.133 -3.961 -6.293 1 98.94 79 GLN B O 1
ATOM 1460 N N . CYS B 1 80 ? 6.211 -4.059 -6.926 1 98.88 80 CYS B N 1
ATOM 1461 C CA . CYS B 1 80 ? 6.754 -4.105 -5.57 1 98.88 80 CYS B CA 1
ATOM 1462 C C . CYS B 1 80 ? 7.105 -2.707 -5.078 1 98.88 80 CYS B C 1
ATOM 1464 O O . CYS B 1 80 ? 7.758 -1.937 -5.785 1 98.88 80 CYS B O 1
ATOM 1466 N N . GLN B 1 81 ? 6.684 -2.381 -3.91 1 98.81 81 GLN B N 1
ATOM 1467 C CA . GLN B 1 81 ? 7.105 -1.146 -3.258 1 98.81 81 GLN B CA 1
ATOM 1468 C C . GLN B 1 81 ? 7.633 -1.417 -1.854 1 98.81 81 GLN B C 1
ATOM 1470 O O . GLN B 1 81 ? 7.18 -2.344 -1.181 1 98.81 81 GLN B O 1
ATOM 1475 N N . VAL B 1 82 ? 8.547 -0.614 -1.409 1 98.56 82 VAL B N 1
ATOM 1476 C CA . VAL B 1 82 ? 9.062 -0.613 -0.043 1 98.56 82 VAL B CA 1
ATOM 1477 C C . VAL B 1 82 ? 8.945 0.789 0.552 1 98.56 82 VAL B C 1
ATOM 1479 O O . VAL B 1 82 ? 9.516 1.744 0.022 1 98.56 82 VAL B O 1
ATOM 1482 N N . THR B 1 83 ? 8.172 0.885 1.59 1 97.94 83 THR B N 1
ATOM 1483 C CA . THR B 1 83 ? 7.844 2.193 2.145 1 97.94 83 THR B CA 1
ATOM 1484 C C . THR B 1 83 ? 9.094 2.887 2.678 1 97.94 83 THR B C 1
ATOM 1486 O O . THR B 1 83 ? 10.102 2.234 2.945 1 97.94 83 THR B O 1
ATOM 1489 N N . GLN B 1 84 ? 8.969 4.156 2.736 1 94.88 84 GLN B N 1
ATOM 1490 C CA . GLN B 1 84 ? 10 4.898 3.461 1 94.88 84 GLN B CA 1
ATOM 1491 C C . GLN B 1 84 ? 9.953 4.586 4.953 1 94.88 84 GLN B C 1
ATOM 1493 O O . GLN B 1 84 ? 8.883 4.34 5.512 1 94.88 84 GLN B O 1
ATOM 1498 N N . ALA B 1 85 ? 11.133 4.527 5.574 1 88.81 85 ALA B N 1
ATOM 1499 C CA . ALA B 1 85 ? 11.195 4.363 7.023 1 88.81 85 ALA B CA 1
ATOM 1500 C C . ALA B 1 85 ? 11.484 5.695 7.715 1 88.81 85 ALA B C 1
ATOM 1502 O O . ALA B 1 85 ? 11.312 5.82 8.93 1 88.81 85 ALA B O 1
ATOM 1503 N N . SER B 1 86 ? 11.945 6.613 6.977 1 90.75 86 SER B N 1
ATOM 1504 C CA . SER B 1 86 ? 12.219 7.977 7.418 1 90.75 86 SER B CA 1
ATOM 1505 C C . SER B 1 86 ? 12.047 8.969 6.273 1 90.75 86 SER B C 1
ATOM 1507 O O . SER B 1 86 ? 11.844 8.578 5.125 1 90.75 86 SER B O 1
ATOM 1509 N N . LEU B 1 87 ? 12.07 10.234 6.613 1 88.06 87 LEU B N 1
ATOM 1510 C CA . LEU B 1 87 ? 11.953 11.258 5.574 1 88.06 87 LEU B CA 1
ATOM 1511 C C . LEU B 1 87 ? 13.188 11.266 4.676 1 88.06 87 LEU B C 1
ATOM 1513 O O . LEU B 1 87 ? 13.133 11.75 3.543 1 88.06 87 LEU B O 1
ATOM 1517 N N . GLN B 1 88 ? 14.258 10.719 5.207 1 86.12 88 GLN B N 1
ATOM 1518 C CA . GLN B 1 88 ? 15.508 10.703 4.453 1 86.12 88 GLN B CA 1
ATOM 1519 C C . GLN B 1 88 ? 15.578 9.5 3.523 1 86.12 88 GLN B C 1
ATOM 1521 O O . GLN B 1 88 ? 16.391 9.461 2.604 1 86.12 88 GLN B O 1
ATOM 1526 N N . GLU B 1 89 ? 14.812 8.555 3.777 1 86.31 89 GLU B N 1
ATOM 1527 C CA . GLU B 1 89 ? 14.766 7.355 2.953 1 86.31 89 GLU B CA 1
ATOM 1528 C C . GLU B 1 89 ? 13.547 7.367 2.031 1 86.31 89 GLU B C 1
ATOM 1530 O O . GLU B 1 89 ? 12.406 7.352 2.5 1 86.31 89 GLU B O 1
ATOM 1535 N N . LEU B 1 90 ? 13.773 7.324 0.801 1 85 90 LEU B N 1
ATOM 1536 C CA . LEU B 1 90 ? 12.672 7.371 -0.152 1 85 90 LEU B CA 1
ATOM 1537 C C . LEU B 1 90 ? 12.008 6.008 -0.283 1 85 90 LEU B C 1
ATOM 1539 O O . LEU B 1 90 ? 12.633 4.977 -0.019 1 85 90 LEU B O 1
ATOM 1543 N N . THR B 1 91 ? 10.742 6.027 -0.595 1 94.88 91 THR B N 1
ATOM 1544 C CA . THR B 1 91 ? 10.062 4.793 -0.977 1 94.88 91 THR B CA 1
ATOM 1545 C C . THR B 1 91 ? 10.703 4.188 -2.225 1 94.88 91 THR B C 1
ATOM 1547 O O . THR B 1 91 ? 11.039 4.906 -3.168 1 94.88 91 THR B O 1
ATOM 1550 N N . LEU B 1 92 ? 10.938 2.912 -2.176 1 97.69 92 LEU B N 1
ATOM 1551 C CA . LEU B 1 92 ? 11.328 2.199 -3.389 1 97.69 92 LEU B CA 1
ATOM 1552 C C . LEU B 1 92 ? 10.102 1.726 -4.16 1 97.69 92 LEU B C 1
ATOM 1554 O O . LEU B 1 92 ? 9.164 1.176 -3.57 1 97.69 92 LEU B O 1
ATOM 1558 N N . THR B 1 93 ? 10.062 2.004 -5.484 1 98.5 93 THR B N 1
ATOM 1559 C CA . THR B 1 93 ? 9.031 1.501 -6.379 1 98.5 93 THR B CA 1
ATOM 1560 C C . THR B 1 93 ? 9.648 0.757 -7.559 1 98.5 93 THR B C 1
ATOM 1562 O O . THR B 1 93 ? 10.445 1.322 -8.305 1 98.5 93 THR B O 1
ATOM 1565 N N . SER B 1 94 ? 9.32 -0.488 -7.699 1 98.75 94 SER B N 1
ATOM 1566 C CA . SER B 1 94 ? 9.805 -1.233 -8.859 1 98.75 94 SER B CA 1
ATOM 1567 C C . SER B 1 94 ? 9.047 -0.848 -10.125 1 98.75 94 SER B C 1
ATOM 1569 O O . SER B 1 94 ? 7.977 -0.237 -10.047 1 98.75 94 SER B O 1
ATOM 1571 N N . PRO B 1 95 ? 9.656 -1.123 -11.273 1 98.5 95 PRO B N 1
ATOM 1572 C CA . PRO B 1 95 ? 8.781 -1.068 -12.445 1 98.5 95 PRO B CA 1
ATOM 1573 C C . PRO B 1 95 ? 7.562 -1.977 -12.312 1 98.5 95 PRO B C 1
ATOM 1575 O O . PRO B 1 95 ? 7.598 -2.961 -11.57 1 98.5 95 PRO B O 1
ATOM 1578 N N . GLU B 1 96 ? 6.508 -1.548 -12.977 1 98.81 96 GLU B N 1
ATOM 1579 C CA . GLU B 1 96 ? 5.375 -2.463 -13.094 1 98.81 96 GLU B CA 1
ATOM 1580 C C . GLU B 1 96 ? 5.695 -3.613 -14.047 1 98.81 96 GLU B C 1
ATOM 1582 O O . GLU B 1 96 ? 6.273 -3.402 -15.117 1 98.81 96 GLU B O 1
ATOM 1587 N N . VAL B 1 97 ? 5.375 -4.785 -13.617 1 98.88 97 VAL B N 1
ATOM 1588 C CA . VAL B 1 97 ? 5.586 -5.957 -14.461 1 98.88 97 VAL B CA 1
ATOM 1589 C C . VAL B 1 97 ? 4.254 -6.664 -14.703 1 98.88 97 VAL B C 1
ATOM 1591 O O . VAL B 1 97 ? 3.369 -6.645 -13.844 1 98.88 97 VAL B O 1
ATOM 1594 N N . LYS B 1 98 ? 4.152 -7.301 -15.812 1 98.81 98 LYS B N 1
ATOM 1595 C CA . LYS B 1 98 ? 2.912 -7.98 -16.172 1 98.81 98 LYS B CA 1
ATOM 1596 C C . LYS B 1 98 ? 2.938 -9.445 -15.742 1 98.81 98 LYS B C 1
ATOM 1598 O O . LYS B 1 98 ? 3.881 -10.172 -16.062 1 98.81 98 LYS B O 1
ATOM 1603 N N . LEU B 1 99 ? 2.082 -9.859 -14.953 1 98.81 99 LEU B N 1
ATOM 1604 C CA . LEU B 1 99 ? 1.76 -11.273 -14.797 1 98.81 99 LEU B CA 1
ATOM 1605 C C . LEU B 1 99 ? 0.645 -11.68 -15.758 1 98.81 99 LEU B C 1
ATOM 1607 O O . LEU B 1 99 ? -0.46 -11.141 -15.695 1 98.81 99 LEU B O 1
ATOM 1611 N N . THR B 1 100 ? 0.926 -12.562 -16.609 1 98.62 100 THR B N 1
ATOM 1612 C CA . THR B 1 100 ? -0.054 -13.086 -17.562 1 98.62 100 THR B CA 1
ATOM 1613 C C . THR B 1 100 ? -0.52 -14.477 -17.141 1 98.62 100 THR B C 1
ATOM 1615 O O . THR B 1 100 ? 0.286 -15.406 -17.062 1 98.62 100 THR B O 1
ATOM 1618 N N . VAL B 1 101 ? -1.686 -14.641 -16.781 1 98.12 101 VAL B N 1
ATOM 1619 C CA . VAL B 1 101 ? -2.268 -15.953 -16.531 1 98.12 101 VAL B CA 1
ATOM 1620 C C . VAL B 1 101 ? -2.826 -16.531 -17.828 1 98.12 101 VAL B C 1
ATOM 1622 O O . VAL B 1 101 ? -3.748 -15.969 -18.422 1 98.12 101 VAL B O 1
ATOM 1625 N N . ARG B 1 102 ? -2.191 -17.672 -18.016 1 92.88 102 ARG B N 1
ATOM 1626 C CA . ARG B 1 102 ? -2.543 -18.297 -19.297 1 92.88 102 ARG B CA 1
ATOM 1627 C C . ARG B 1 102 ? -3.928 -18.922 -19.219 1 92.88 102 ARG B C 1
ATOM 1629 O O . ARG B 1 102 ? -4.332 -19.438 -18.172 1 92.88 102 ARG B O 1
ATOM 1636 N N . GLY B 1 103 ? -4.473 -19.328 -20.266 1 70.31 103 GLY B N 1
ATOM 1637 C CA . GLY B 1 103 ? -5.754 -20.016 -20.234 1 70.31 103 GLY B CA 1
ATOM 1638 C C . GLY B 1 103 ? -6.445 -20.062 -21.578 1 70.31 103 GLY B C 1
ATOM 1639 O O . GLY B 1 103 ? -5.902 -19.594 -22.578 1 70.31 103 GLY B O 1
ATOM 1640 N N . LYS B 1 104 ? -8.102 -20.406 -21.484 1 54.84 104 LYS B N 1
ATOM 1641 C CA . LYS B 1 104 ? -8.734 -21.344 -22.391 1 54.84 104 LYS B CA 1
ATOM 1642 C C . LYS B 1 104 ? -8.328 -21.062 -23.844 1 54.84 104 LYS B C 1
ATOM 1644 O O . LYS B 1 104 ? -8.578 -19.984 -24.359 1 54.84 104 LYS B O 1
ATOM 1649 N N . SER B 1 105 ? -7.109 -21.469 -24.219 1 46.53 105 SER B N 1
ATOM 1650 C CA . SER B 1 105 ? -6.906 -21.766 -25.625 1 46.53 105 SER B CA 1
ATOM 1651 C C . SER B 1 105 ? -8.156 -22.375 -26.25 1 46.53 105 SER B C 1
ATOM 1653 O O . SER B 1 105 ? -8.641 -23.406 -25.797 1 46.53 105 SER B O 1
ATOM 1655 N N . PHE B 1 106 ? -9.211 -21.766 -26.203 1 40.34 106 PHE B N 1
ATOM 1656 C CA . PHE B 1 106 ? -10.164 -22.484 -27.047 1 40.34 106 PHE B CA 1
ATOM 1657 C C . PHE B 1 106 ? -9.469 -23.078 -28.266 1 40.34 106 PHE B C 1
ATOM 1659 O O . PHE B 1 106 ? -8.859 -22.359 -29.062 1 40.34 106 PHE B O 1
ATOM 1666 N N . LYS B 1 107 ? -8.734 -24.453 -28.203 1 32 107 LYS B N 1
ATOM 1667 C CA . LYS B 1 107 ? -8.766 -25.234 -29.438 1 32 107 LYS B CA 1
ATOM 1668 C C . LYS B 1 107 ? -10.133 -25.141 -30.109 1 32 107 LYS B C 1
ATOM 1670 O O . LYS B 1 107 ? -11.164 -25.25 -29.453 1 32 107 LYS B O 1
#

Sequence (214 aa):
ALFLQVFDTLPQDREVNPGELIVIPCKVRNRKGECAWLKDGVVVGKIPGKYTFNREPDDGDCGITITNTQLEDDDGLWQCQVTQASLQELTLTSPEVKLTVRGKSFKALFLQVFDTLPQDREVNPGELIVIPCKVRNRKGECAWLKDGVVVGKIPGKYTFNREPDDGDCGITITNTQLEDDDGLWQCQVT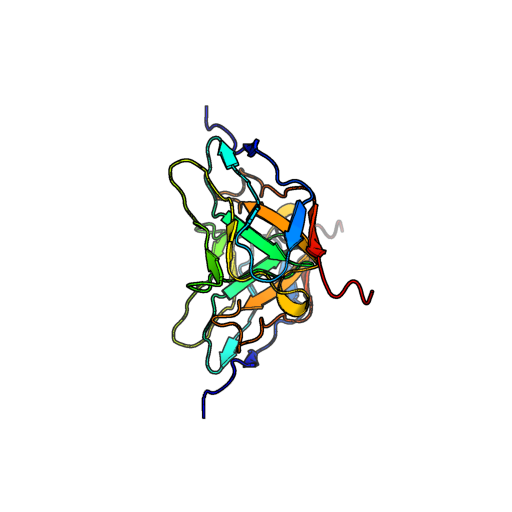QASLQELTLTSPEVKLTVRGKSFK

Foldseek 3Di:
DLDAKDKPDAFAAEEEEAQAKDKTWTFIDSAQFFKWKDFPNHTDDDDVQAWDAGRDDPRRTGMIMGGRDDQVPHFGWMKMWGPDNDPVHHIDIGDTYTYHHDDDPVD/DLDAKDKPDAFAAEEDEAQAKDKTWTFIDSAQFFKWKDFPNHTDDDDVQAWDAGRDDPRRTGMIMGGRDDQVPHFGWMKMWGPDNDPVHHIDIGDTYTYHYDDDPVD

Organism: Nephila pilipes (NCBI:txid299642)

Solvent-accessible surface area (backbone atoms only — not comparable to full-atom values): 11531 Å² total; per-residue (Å²): 128,86,68,68,60,39,78,71,38,74,60,62,68,44,74,43,52,58,57,40,71,50,71,48,50,28,26,28,42,62,60,68,32,42,40,45,41,26,49,74,87,37,66,60,41,64,21,93,82,33,34,48,62,39,43,73,42,91,81,18,53,44,30,37,37,37,34,58,33,35,54,90,80,55,42,44,38,35,30,50,34,29,18,19,52,41,94,89,41,69,60,46,71,50,70,74,22,43,37,42,47,42,72,87,66,75,125,128,88,66,68,59,40,79,70,39,75,59,61,67,42,74,43,54,58,57,40,71,51,71,48,51,29,26,29,40,60,61,69,32,43,39,45,41,25,49,73,87,37,66,58,39,64,20,93,84,32,34,48,61,40,43,74,42,91,82,18,52,44,28,38,36,37,34,59,33,36,54,92,80,56,44,43,39,35,29,50,32,29,19,20,52,42,96,87,38,71,56,46,72,51,73,75,22,44,36,42,46,44,71,89,66,76,124

Nearest PDB structures (foldseek):
  4ofd-assembly1_A  TM=8.896E-01  e=2.880E-08  Mus musculus
  1fhg-assembly1_A  TM=8.451E-01  e=3.930E-07  Meleagris gallopavo
  2yd1-assembly1_A  TM=8.396E-01  e=1.459E-05  Drosophila melanogaster
  2mq0-assembly1_A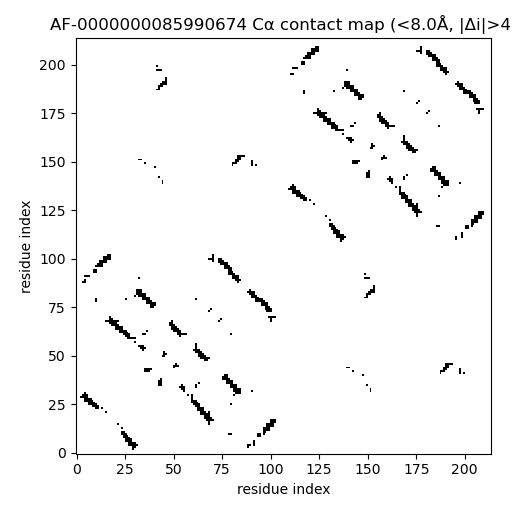  TM=7.911E-01  e=1.306E-05  Homo sapiens
  1x44-assembly1_A  TM=7.332E-01  e=1.631E-05  Homo sapiens